Protein AF-A0AAU4AJW9-F1 (afdb_monomer_lite)

Secondary structure (DSSP, 8-state):
----PPPB---S-HHHHTT--GGGSPEEE-SHHHHHHHHHTS-HHHHHSPEEEEEETTS-EEEE-TT--HHHHTTT--EEEEEEEEEEEETTEEEEEEEB---TTT---GGGHHHHHHHHHHTT-B--SS-SB--EEEE-TTT--EEEEBTTB-B-TTT-PBPPSS--SSS------PPPP---------

Structure (mmCIF, N/CA/C/O backbone):
data_AF-A0AAU4AJW9-F1
#
_entry.id   AF-A0AAU4AJW9-F1
#
loop_
_atom_site.group_PDB
_atom_site.id
_atom_site.type_symbol
_atom_site.label_atom_id
_atom_site.label_alt_id
_atom_site.label_comp_id
_atom_site.label_asym_id
_atom_site.label_entity_id
_atom_site.label_seq_id
_atom_site.pdbx_PDB_ins_code
_atom_site.Cartn_x
_atom_site.Cartn_y
_atom_site.Cartn_z
_atom_site.occupancy
_atom_site.B_iso_or_equiv
_atom_site.auth_seq_id
_atom_site.auth_comp_id
_atom_site.auth_asym_id
_atom_site.auth_atom_id
_atom_site.pdbx_PDB_model_num
ATOM 1 N N . MET A 1 1 ? -6.755 -25.061 -2.611 1.00 35.84 1 MET A N 1
ATOM 2 C CA . MET A 1 1 ? -5.300 -24.834 -2.711 1.00 35.84 1 MET A CA 1
ATOM 3 C C . MET A 1 1 ? -5.074 -23.460 -2.119 1.00 35.84 1 MET A C 1
ATOM 5 O O . MET A 1 1 ? -5.766 -22.550 -2.552 1.00 35.84 1 MET A O 1
ATOM 9 N N . ALA A 1 2 ? -4.284 -23.333 -1.051 1.00 40.62 2 ALA A N 1
ATOM 10 C CA . ALA A 1 2 ? -3.942 -22.011 -0.540 1.00 40.62 2 ALA A CA 1
ATOM 11 C C . ALA A 1 2 ? -3.135 -21.329 -1.644 1.00 40.62 2 ALA A C 1
ATOM 13 O O . ALA A 1 2 ? -2.057 -21.809 -1.982 1.00 40.62 2 ALA A O 1
ATOM 14 N N . ASP A 1 3 ? -3.722 -20.320 -2.276 1.00 50.34 3 ASP A N 1
ATOM 15 C CA . ASP A 1 3 ? -2.998 -19.459 -3.197 1.00 50.34 3 ASP A CA 1
ATOM 16 C C . ASP A 1 3 ? -1.839 -18.852 -2.402 1.00 50.34 3 ASP A C 1
ATOM 18 O O . ASP A 1 3 ? -2.057 -18.199 -1.373 1.00 50.34 3 ASP A O 1
ATOM 22 N N . GLU A 1 4 ? -0.610 -19.204 -2.773 1.00 63.47 4 GLU A N 1
ATOM 23 C CA . GLU A 1 4 ? 0.587 -18.746 -2.081 1.00 63.47 4 GLU A CA 1
ATOM 24 C C . GLU A 1 4 ? 0.678 -17.237 -2.293 1.00 63.47 4 GLU A C 1
ATOM 26 O O . GLU A 1 4 ? 1.000 -16.751 -3.377 1.00 63.47 4 GLU A O 1
ATOM 31 N N . ARG A 1 5 ? 0.300 -16.477 -1.262 1.00 82.06 5 ARG A N 1
ATOM 32 C CA . ARG A 1 5 ? 0.236 -15.020 -1.353 1.00 82.06 5 ARG A CA 1
ATOM 33 C C . ARG A 1 5 ? 1.618 -14.480 -1.650 1.00 82.06 5 ARG A C 1
ATOM 35 O O . ARG A 1 5 ? 2.562 -14.726 -0.902 1.00 82.06 5 ARG A O 1
ATOM 42 N N . ARG A 1 6 ? 1.715 -13.684 -2.711 1.00 91.31 6 ARG A N 1
ATOM 43 C CA . ARG A 1 6 ? 2.946 -12.980 -3.054 1.00 91.31 6 ARG A CA 1
ATOM 44 C C . ARG A 1 6 ? 3.330 -12.031 -1.919 1.00 91.31 6 ARG A C 1
ATOM 46 O O . ARG A 1 6 ? 2.568 -11.128 -1.580 1.00 91.31 6 ARG A O 1
ATOM 53 N N . SER A 1 7 ? 4.524 -12.223 -1.370 1.00 94.94 7 SER A N 1
ATOM 54 C CA . SER A 1 7 ? 5.186 -11.222 -0.540 1.00 94.94 7 SER A CA 1
ATOM 55 C C . SER A 1 7 ? 5.892 -10.196 -1.420 1.00 94.94 7 SER A C 1
ATOM 57 O O . SER A 1 7 ? 6.497 -10.562 -2.426 1.00 94.94 7 SER A O 1
ATOM 59 N N . TYR A 1 8 ? 5.855 -8.937 -1.003 1.00 97.00 8 TYR A N 1
ATOM 60 C CA . TYR A 1 8 ? 6.505 -7.808 -1.653 1.00 97.00 8 TYR A CA 1
ATOM 61 C C . TYR A 1 8 ? 7.651 -7.315 -0.776 1.00 97.00 8 TYR A C 1
ATOM 63 O O . TYR A 1 8 ? 7.448 -6.931 0.382 1.00 97.00 8 TYR A O 1
ATOM 71 N N . HIS A 1 9 ? 8.864 -7.324 -1.316 1.00 97.00 9 HIS A N 1
ATOM 72 C CA . HIS A 1 9 ? 10.044 -6.783 -0.657 1.00 97.00 9 HIS A CA 1
ATOM 73 C C . HIS A 1 9 ? 10.187 -5.285 -0.922 1.00 97.00 9 HIS A C 1
ATOM 75 O O . HIS A 1 9 ? 9.792 -4.765 -1.964 1.00 97.00 9 HIS A O 1
ATOM 81 N N . TYR A 1 10 ? 10.799 -4.581 0.029 1.00 97.38 10 TYR A N 1
ATOM 82 C CA . TYR A 1 10 ? 11.092 -3.166 -0.131 1.00 97.38 10 TYR A CA 1
ATOM 83 C C . TYR A 1 10 ? 12.149 -2.944 -1.226 1.00 97.38 10 TYR A C 1
ATOM 85 O O . TYR A 1 10 ? 13.263 -3.467 -1.144 1.00 97.38 10 TYR A O 1
ATOM 93 N N . VAL A 1 11 ? 11.803 -2.133 -2.224 1.00 96.69 11 VAL A N 1
ATOM 94 C CA . VAL A 1 11 ? 12.629 -1.764 -3.388 1.00 96.69 11 VAL A CA 1
ATOM 95 C C . VAL A 1 11 ? 12.952 -0.269 -3.449 1.00 96.69 11 VAL A C 1
ATOM 97 O O . VAL A 1 11 ? 13.579 0.185 -4.409 1.00 96.69 11 VAL A O 1
ATOM 100 N N . GLY A 1 12 ? 12.476 0.505 -2.472 1.00 94.88 12 GLY A N 1
ATOM 101 C CA . GLY A 1 12 ? 12.673 1.948 -2.419 1.00 94.88 12 GLY A CA 1
ATOM 102 C C . GLY A 1 12 ? 14.077 2.372 -1.954 1.00 94.88 12 GLY A C 1
ATOM 103 O O . GLY A 1 12 ? 14.946 1.533 -1.701 1.00 94.88 12 GLY A O 1
ATOM 104 N N . PRO A 1 13 ? 14.303 3.689 -1.807 1.00 95.19 13 PRO A N 1
ATOM 105 C CA . PRO A 1 13 ? 15.577 4.257 -1.364 1.00 95.19 13 PRO A CA 1
ATOM 106 C C . PRO A 1 13 ? 16.056 3.707 -0.011 1.00 95.19 13 PRO A C 1
ATOM 108 O O . PRO A 1 13 ? 15.259 3.513 0.916 1.00 95.19 13 PRO A O 1
ATOM 111 N N . ALA A 1 14 ? 17.366 3.484 0.124 1.00 95.31 14 ALA A N 1
ATOM 112 C CA . ALA A 1 14 ? 17.972 2.957 1.350 1.00 95.31 14 ALA A CA 1
ATOM 113 C C . ALA A 1 14 ? 17.870 3.948 2.522 1.00 95.31 14 ALA A C 1
ATOM 115 O O . ALA A 1 14 ? 17.775 3.538 3.678 1.00 95.31 14 ALA A O 1
ATOM 116 N N . GLU A 1 15 ? 17.823 5.245 2.221 1.00 96.75 15 GLU A N 1
ATOM 117 C CA . GLU A 1 15 ? 17.693 6.334 3.186 1.00 96.75 15 GLU A CA 1
ATOM 118 C C . GLU A 1 15 ? 16.390 6.191 3.978 1.00 96.75 15 GLU A C 1
ATOM 120 O O . GLU A 1 15 ? 16.400 6.250 5.205 1.00 96.75 15 GLU A O 1
ATOM 125 N N . LEU A 1 16 ? 15.278 5.889 3.303 1.00 95.75 16 LEU A N 1
ATOM 126 C CA . LEU A 1 16 ? 13.985 5.681 3.960 1.00 95.75 16 LEU A CA 1
ATOM 127 C C . LEU A 1 16 ? 13.968 4.377 4.766 1.00 95.75 16 LEU A C 1
ATOM 129 O O . LEU A 1 16 ? 13.416 4.334 5.864 1.00 95.75 16 LEU A O 1
ATOM 133 N N . ARG A 1 17 ? 14.653 3.330 4.286 1.00 95.50 17 ARG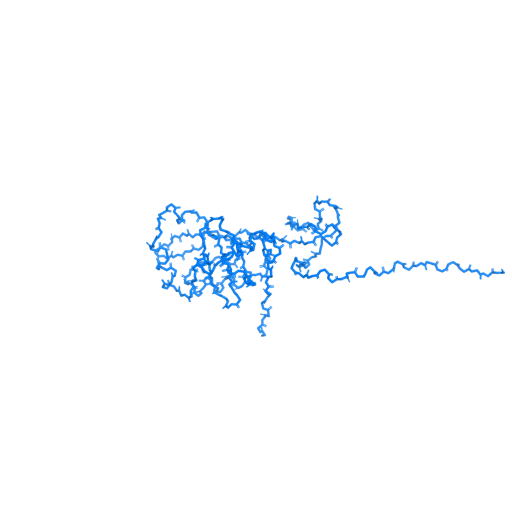 A N 1
ATOM 134 C CA . ARG A 1 17 ? 14.835 2.086 5.053 1.00 95.50 17 ARG A CA 1
ATOM 135 C C . ARG A 1 17 ? 15.617 2.321 6.346 1.00 95.50 17 ARG A C 1
ATOM 137 O O . ARG A 1 17 ? 15.322 1.691 7.356 1.00 95.50 17 ARG A O 1
ATOM 144 N N . SER A 1 18 ? 16.577 3.244 6.347 1.00 95.94 18 SER A N 1
ATOM 145 C CA . SER A 1 18 ? 17.357 3.575 7.547 1.00 95.94 18 SER A CA 1
ATOM 146 C C . SER A 1 18 ? 16.547 4.302 8.633 1.00 95.94 18 SER A C 1
ATOM 148 O O . SER A 1 18 ? 16.993 4.398 9.776 1.00 95.94 18 SER A O 1
ATOM 150 N N . LEU A 1 19 ? 15.335 4.775 8.311 1.00 95.38 19 LEU A N 1
ATOM 151 C CA . LEU A 1 19 ? 14.414 5.393 9.271 1.00 95.38 19 LEU A CA 1
ATOM 152 C C . LEU A 1 19 ? 13.653 4.377 10.133 1.00 95.38 19 LEU A C 1
ATOM 154 O O . LEU A 1 19 ? 12.985 4.793 11.087 1.00 95.38 19 LEU A O 1
ATOM 158 N N . VAL A 1 20 ? 13.724 3.082 9.802 1.00 96.50 20 VAL A N 1
ATOM 159 C CA . VAL A 1 20 ? 13.031 2.006 10.519 1.00 96.50 20 VAL A CA 1
ATOM 160 C C . VAL A 1 20 ? 13.531 1.931 11.957 1.00 96.50 20 VAL A C 1
ATOM 162 O O . VAL A 1 20 ? 14.722 1.769 12.220 1.00 96.50 20 VAL A O 1
ATOM 165 N N . ARG A 1 21 ? 12.591 2.032 12.897 1.00 93.19 21 ARG A N 1
ATOM 166 C CA . ARG A 1 21 ? 12.825 1.844 14.330 1.00 93.19 21 ARG A CA 1
ATOM 167 C C . ARG A 1 21 ? 11.624 1.121 14.944 1.00 93.19 21 ARG A C 1
ATOM 169 O O . ARG A 1 21 ? 10.505 1.373 14.490 1.00 93.19 21 ARG A O 1
ATOM 176 N N . PRO A 1 22 ? 11.816 0.256 15.958 1.00 86.12 22 PRO A N 1
ATOM 177 C CA . PRO A 1 22 ? 10.719 -0.515 16.549 1.00 86.12 22 PRO A CA 1
ATOM 178 C C . PRO A 1 22 ? 9.548 0.335 17.065 1.00 86.12 22 PRO A C 1
ATOM 180 O O . PRO A 1 22 ? 8.397 -0.065 16.940 1.00 86.12 22 PRO A O 1
ATOM 183 N N . ASP A 1 23 ? 9.831 1.521 17.601 1.00 90.00 23 ASP A N 1
ATOM 184 C CA . ASP A 1 23 ? 8.863 2.471 18.166 1.00 90.00 23 ASP A CA 1
ATOM 185 C C . ASP A 1 23 ? 8.068 3.258 17.112 1.00 90.00 23 ASP A C 1
ATOM 187 O O . ASP A 1 23 ? 7.079 3.906 17.443 1.00 90.00 23 ASP A O 1
ATOM 191 N N . ARG A 1 24 ? 8.482 3.202 15.840 1.00 91.31 24 ARG A N 1
ATOM 192 C CA . ARG A 1 24 ? 7.850 3.935 14.732 1.00 91.31 24 ARG A CA 1
ATOM 193 C C . ARG A 1 24 ? 6.994 3.059 13.820 1.00 91.31 24 ARG A C 1
ATOM 195 O O . ARG A 1 24 ? 6.417 3.573 12.864 1.00 91.31 24 ARG A O 1
ATOM 202 N N . ALA A 1 25 ? 6.939 1.755 14.082 1.00 95.75 25 ALA A N 1
ATOM 203 C CA . ALA A 1 25 ? 6.136 0.830 13.296 1.00 95.75 25 ALA A CA 1
ATOM 204 C C . ALA A 1 25 ? 4.643 1.187 13.353 1.00 95.75 25 ALA A C 1
ATOM 206 O O . ALA A 1 25 ? 4.153 1.726 14.347 1.00 95.75 25 ALA A O 1
ATOM 207 N N . GLY A 1 26 ? 3.907 0.845 12.293 1.00 97.38 26 GLY A N 1
ATOM 208 C CA . GLY A 1 26 ? 2.466 1.067 12.250 1.00 97.38 26 GLY A CA 1
ATOM 209 C C . GLY A 1 26 ? 1.748 0.286 13.352 1.00 97.38 26 GLY A C 1
ATOM 210 O O . GLY A 1 26 ? 2.135 -0.841 13.696 1.00 97.38 26 GLY A O 1
ATOM 211 N N . ARG A 1 27 ? 0.672 0.869 13.892 1.00 97.62 27 ARG A N 1
ATOM 212 C CA . ARG A 1 27 ? -0.163 0.213 14.905 1.00 97.62 27 ARG A CA 1
ATOM 213 C C . ARG A 1 27 ? -0.859 -0.984 14.266 1.00 97.62 27 ARG A C 1
ATOM 215 O O . ARG A 1 27 ? -1.478 -0.848 13.217 1.00 97.62 27 ARG A O 1
ATOM 222 N N . SER A 1 28 ? -0.752 -2.149 14.897 1.00 98.00 28 SER A N 1
ATOM 223 C CA . SER A 1 28 ? -1.401 -3.379 14.437 1.00 98.00 28 SER A CA 1
ATOM 224 C C . SER A 1 28 ? -2.898 -3.386 14.749 1.00 98.00 28 SER A C 1
ATOM 226 O O . SER A 1 28 ? -3.276 -3.085 15.877 1.00 98.00 28 SER A O 1
ATOM 228 N N . MET A 1 29 ? -3.704 -3.800 13.774 1.00 98.19 29 MET A N 1
ATOM 229 C CA . MET A 1 29 ? -5.141 -4.051 13.883 1.00 98.19 29 MET A CA 1
ATOM 230 C C . MET A 1 29 ? -5.370 -5.558 13.755 1.00 98.19 29 MET A C 1
ATOM 232 O O . MET A 1 29 ? -5.502 -6.096 12.654 1.00 98.19 29 MET A O 1
ATOM 236 N N . ARG A 1 30 ? -5.325 -6.273 14.879 1.00 97.25 30 ARG A N 1
ATOM 237 C CA . ARG A 1 30 ? -5.517 -7.734 14.928 1.00 97.25 30 ARG A CA 1
ATOM 238 C C . ARG A 1 30 ? -6.974 -8.112 15.154 1.00 97.25 30 ARG A C 1
ATOM 240 O O . ARG A 1 30 ? -7.337 -9.268 14.950 1.00 97.25 30 ARG A O 1
ATOM 247 N N . SER A 1 31 ? -7.779 -7.158 15.606 1.00 97.75 31 SER A N 1
ATOM 248 C CA . SER A 1 31 ? -9.172 -7.362 15.970 1.00 97.75 31 SER A CA 1
ATOM 249 C C . SER A 1 31 ? -10.003 -6.094 15.741 1.00 97.75 31 SER A C 1
ATOM 251 O O . SER A 1 31 ? -9.436 -5.002 15.629 1.00 97.75 31 SER A O 1
ATOM 253 N N . PRO A 1 32 ? -11.344 -6.201 15.758 1.00 97.81 32 PRO A N 1
ATOM 254 C CA . PRO A 1 32 ? -12.215 -5.029 15.775 1.00 97.81 32 PRO A CA 1
ATOM 255 C C . PRO A 1 32 ? -12.014 -4.136 17.004 1.00 97.81 32 PRO A C 1
ATOM 257 O O . PRO A 1 32 ? -12.215 -2.927 16.923 1.00 97.81 32 PRO A O 1
ATOM 260 N N . ALA A 1 33 ? -11.607 -4.705 18.144 1.00 97.38 33 ALA A N 1
ATOM 261 C CA . ALA A 1 33 ? -11.329 -3.924 19.346 1.00 97.38 33 ALA A CA 1
ATOM 262 C C . ALA A 1 33 ? -10.105 -3.020 19.146 1.00 97.38 33 ALA A C 1
ATOM 264 O O . ALA A 1 33 ? -10.172 -1.842 19.485 1.00 97.38 33 ALA A O 1
ATOM 265 N N . ASP A 1 34 ? -9.047 -3.541 18.516 1.00 97.81 34 ASP A N 1
ATOM 266 C CA . ASP A 1 34 ? -7.830 -2.782 18.209 1.00 97.81 34 ASP A CA 1
ATOM 267 C C . ASP A 1 34 ? -8.150 -1.578 17.314 1.00 97.81 34 ASP A C 1
ATOM 269 O O . ASP A 1 34 ? -7.658 -0.476 17.554 1.00 97.81 34 ASP A O 1
ATOM 273 N N . PHE A 1 35 ? -8.994 -1.784 16.295 1.00 97.69 35 PHE A N 1
ATOM 274 C CA . PHE A 1 35 ? -9.400 -0.719 15.381 1.00 97.69 35 PHE A CA 1
ATOM 275 C C . PHE A 1 35 ? -10.268 0.329 16.082 1.00 97.69 35 PHE A C 1
ATOM 277 O O . PHE A 1 35 ? -10.037 1.524 15.922 1.00 97.69 35 PHE A O 1
ATOM 284 N N . ASN A 1 36 ? -11.229 -0.100 16.905 1.00 96.00 36 ASN A N 1
ATOM 285 C CA . ASN A 1 36 ? -12.083 0.821 17.651 1.00 96.00 36 ASN A CA 1
ATOM 286 C C . ASN A 1 36 ? -11.282 1.664 18.655 1.00 96.00 36 ASN A C 1
ATOM 288 O O . ASN A 1 36 ? -11.451 2.881 18.664 1.00 96.00 36 ASN A O 1
ATOM 292 N N . GLU A 1 37 ? -10.388 1.050 19.442 1.00 96.44 37 GLU A N 1
ATOM 293 C CA . GLU A 1 37 ? -9.462 1.758 20.346 1.00 96.44 37 GLU A CA 1
ATOM 294 C C . GLU A 1 37 ? -8.618 2.760 19.560 1.00 96.44 37 GLU A C 1
ATOM 296 O O . GLU A 1 37 ? -8.554 3.934 19.915 1.00 96.44 37 GLU A O 1
ATOM 301 N N . TRP A 1 38 ? -8.042 2.319 18.437 1.00 96.31 38 TRP A N 1
ATOM 302 C CA . TRP A 1 38 ? -7.274 3.192 17.566 1.00 96.31 38 TRP A CA 1
ATOM 303 C C . TRP A 1 38 ? -8.124 4.384 17.119 1.00 96.31 38 TRP A C 1
ATOM 305 O O . TRP A 1 38 ? -7.754 5.509 17.411 1.00 96.31 38 TRP A O 1
ATOM 315 N N . THR A 1 39 ? -9.298 4.203 16.518 1.00 95.38 39 THR A N 1
ATOM 316 C CA . THR A 1 39 ? -10.115 5.350 16.075 1.00 95.38 39 THR A CA 1
ATOM 317 C C . THR A 1 39 ? -10.590 6.272 17.203 1.00 95.38 39 THR A C 1
ATOM 319 O O . THR A 1 39 ? -10.727 7.468 16.966 1.00 95.38 39 THR A O 1
ATOM 322 N N . ALA A 1 40 ? -10.815 5.754 18.416 1.00 93.94 40 ALA A N 1
ATOM 323 C CA . ALA A 1 40 ? -11.295 6.542 19.554 1.00 93.94 40 ALA A CA 1
ATOM 324 C C . ALA A 1 40 ? -10.275 7.586 20.042 1.00 93.94 40 ALA A C 1
ATOM 326 O O . ALA A 1 40 ? -10.667 8.630 20.558 1.00 93.94 40 ALA A O 1
ATOM 327 N N . ASP A 1 41 ? -8.985 7.319 19.839 1.00 93.31 41 ASP A N 1
ATOM 328 C CA . ASP A 1 41 ? -7.891 8.212 20.228 1.00 93.31 41 ASP A CA 1
ATOM 329 C C . ASP A 1 41 ? -7.559 9.281 19.164 1.00 93.31 41 ASP A C 1
ATOM 331 O O . ASP A 1 41 ? -6.593 10.023 19.342 1.00 93.31 41 ASP A O 1
ATOM 335 N N . ARG A 1 42 ? -8.295 9.348 18.041 1.00 94.00 42 ARG A N 1
ATOM 336 C CA . ARG A 1 42 ? -8.034 10.304 16.947 1.00 94.00 42 ARG A CA 1
ATOM 337 C C . ARG A 1 42 ? -9.057 11.429 16.904 1.00 94.00 42 ARG A C 1
ATOM 339 O O . ARG A 1 42 ? -10.230 11.240 17.227 1.00 94.00 42 ARG A O 1
ATOM 346 N N . THR A 1 43 ? -8.623 12.595 16.434 1.00 93.50 43 THR A N 1
ATOM 347 C CA . THR A 1 43 ? -9.536 13.703 16.136 1.00 93.50 43 THR A CA 1
ATOM 348 C C . THR A 1 43 ? -10.275 13.481 14.816 1.00 93.50 43 THR A C 1
ATOM 350 O O . THR A 1 43 ? -9.893 12.656 13.984 1.00 93.50 43 THR A O 1
ATOM 353 N N . VAL A 1 44 ? -11.352 14.241 14.603 1.00 89.81 44 VAL A N 1
ATOM 354 C CA . VAL A 1 44 ? -12.116 14.202 13.346 1.00 89.81 44 VAL A CA 1
ATOM 355 C C . VAL A 1 44 ? -11.237 14.609 12.161 1.00 89.81 44 VAL A C 1
ATOM 357 O O . VAL A 1 44 ? -11.352 14.028 11.088 1.00 89.81 44 VAL A O 1
ATOM 360 N N . GLU A 1 45 ? -10.339 15.573 12.361 1.00 91.31 45 GLU A N 1
ATOM 361 C CA . GLU A 1 45 ? -9.396 16.039 11.344 1.00 91.31 45 GLU A CA 1
ATOM 362 C C . GLU A 1 45 ? -8.382 14.954 10.976 1.00 91.31 45 GLU A C 1
ATOM 364 O O . GLU A 1 45 ? -8.122 14.745 9.796 1.00 91.31 45 GLU A O 1
ATOM 369 N N . GLU A 1 46 ? -7.852 14.221 11.961 1.00 92.38 46 GLU A N 1
ATOM 370 C CA . GLU A 1 46 ? -6.943 13.099 11.699 1.00 92.38 46 GLU A CA 1
ATOM 371 C C . GLU A 1 46 ? -7.644 11.966 10.946 1.00 92.38 46 GLU A C 1
ATOM 373 O O . GLU A 1 46 ? -7.049 11.352 10.066 1.00 92.38 46 GLU A O 1
ATOM 378 N N . LEU A 1 47 ? -8.908 11.691 11.277 1.00 94.12 47 LEU A N 1
ATOM 379 C CA . LEU A 1 47 ? -9.714 10.656 10.624 1.00 94.12 47 LEU A CA 1
ATOM 380 C C . LEU A 1 47 ? -10.167 11.044 9.210 1.00 94.12 47 LEU A C 1
ATOM 382 O O . LEU A 1 47 ? -10.524 10.158 8.436 1.00 94.12 47 LEU A O 1
ATOM 386 N N . ALA A 1 48 ? -10.161 12.336 8.876 1.00 92.56 48 ALA A N 1
ATOM 387 C CA . ALA A 1 48 ? -10.464 12.825 7.534 1.00 92.56 48 ALA A CA 1
ATOM 388 C C . ALA A 1 48 ? -9.288 12.643 6.557 1.00 92.56 48 ALA A C 1
ATOM 390 O O . ALA A 1 48 ? -9.501 12.640 5.344 1.00 92.56 48 ALA A O 1
ATOM 391 N N . ASP A 1 49 ? -8.062 12.489 7.066 1.00 93.19 49 ASP A N 1
ATOM 392 C CA . ASP A 1 49 ? -6.884 12.226 6.246 1.00 93.19 49 ASP A CA 1
ATOM 393 C C . ASP A 1 49 ? -6.731 10.722 5.944 1.00 93.19 49 ASP A C 1
ATOM 395 O O . ASP A 1 49 ? -6.910 9.878 6.826 1.00 93.19 49 ASP A O 1
ATOM 399 N N . PRO A 1 50 ? -6.312 10.347 4.722 1.00 96.00 50 PRO A N 1
ATOM 400 C CA . PRO A 1 50 ? -5.978 8.958 4.427 1.00 96.00 50 PRO A CA 1
ATOM 401 C C . PRO A 1 50 ? -4.733 8.506 5.192 1.00 96.00 50 PRO A C 1
ATOM 403 O O . PRO A 1 50 ? -3.757 9.245 5.306 1.00 96.00 50 PRO A O 1
ATOM 406 N N . PHE A 1 51 ? -4.726 7.260 5.645 1.00 98.44 51 PHE A N 1
ATOM 407 C CA . PHE A 1 51 ? -3.646 6.638 6.398 1.00 98.44 51 PHE A CA 1
ATOM 408 C C . PHE A 1 51 ? -2.739 5.804 5.502 1.00 98.44 51 PHE A C 1
ATOM 410 O O . PHE A 1 51 ? -3.190 5.118 4.586 1.00 98.44 51 PHE A O 1
ATOM 417 N N . THR A 1 52 ? -1.459 5.772 5.850 1.00 98.50 52 THR A N 1
ATOM 418 C CA . THR A 1 52 ? -0.509 4.822 5.280 1.00 98.50 52 THR A CA 1
ATOM 419 C C . THR A 1 52 ? -0.770 3.451 5.897 1.00 98.50 52 THR A C 1
ATOM 421 O O . THR A 1 52 ? -0.738 3.307 7.124 1.00 98.50 52 THR A O 1
ATOM 424 N N . PHE A 1 53 ? -0.974 2.423 5.072 1.00 98.81 53 PHE A N 1
ATOM 425 C CA . PHE A 1 53 ? -1.161 1.058 5.556 1.00 98.81 53 PHE A CA 1
ATOM 426 C C . PHE A 1 53 ? -0.180 0.064 4.949 1.00 98.81 53 PHE A C 1
ATOM 428 O O . PHE A 1 53 ? 0.306 0.223 3.826 1.00 98.81 53 PHE A O 1
ATOM 435 N N . VAL A 1 54 ? 0.054 -1.011 5.698 1.00 98.88 54 VAL A N 1
ATOM 436 C CA . VAL A 1 54 ? 0.621 -2.255 5.176 1.00 98.88 54 VAL A CA 1
ATOM 437 C C . VAL A 1 54 ? -0.144 -3.452 5.730 1.00 98.88 54 VAL A C 1
ATOM 439 O O . VAL A 1 54 ? -0.724 -3.387 6.812 1.00 98.88 54 VAL A O 1
ATOM 442 N N . VAL A 1 55 ? -0.123 -4.560 5.001 1.00 98.75 55 VAL A N 1
ATOM 443 C CA . VAL A 1 55 ? -0.488 -5.881 5.513 1.00 98.75 55 VAL A CA 1
ATOM 444 C C . VAL A 1 55 ? 0.811 -6.638 5.702 1.00 98.75 55 VAL A C 1
ATOM 446 O O . VAL A 1 55 ? 1.511 -6.899 4.726 1.00 98.75 55 VAL A O 1
ATOM 449 N N . ASP A 1 56 ? 1.170 -6.953 6.941 1.00 97.69 56 ASP A N 1
ATOM 450 C CA . ASP A 1 56 ? 2.427 -7.653 7.203 1.00 97.69 56 ASP A CA 1
ATOM 451 C C . ASP A 1 56 ? 2.385 -9.126 6.756 1.00 97.69 56 ASP A C 1
ATOM 453 O O . ASP A 1 56 ? 1.351 -9.642 6.325 1.00 97.69 56 ASP A O 1
ATOM 457 N N . ALA A 1 57 ? 3.523 -9.818 6.845 1.00 95.12 57 ALA A N 1
ATOM 458 C CA . ALA A 1 57 ? 3.644 -11.224 6.455 1.00 95.12 57 ALA A CA 1
ATOM 459 C C . ALA A 1 57 ? 2.719 -12.176 7.245 1.00 95.12 57 ALA A C 1
ATOM 461 O O . ALA A 1 57 ? 2.427 -13.272 6.772 1.00 95.12 57 ALA A O 1
ATOM 462 N N . ALA A 1 58 ? 2.231 -11.766 8.422 1.00 95.88 58 ALA A N 1
ATOM 463 C CA . ALA A 1 58 ? 1.245 -12.515 9.200 1.00 95.88 58 ALA A CA 1
ATOM 464 C C . ALA A 1 58 ? -0.207 -12.181 8.799 1.00 95.88 58 ALA A C 1
ATOM 466 O O . ALA A 1 58 ? -1.152 -12.706 9.389 1.00 95.88 58 ALA A O 1
ATOM 467 N N . GLY A 1 59 ? -0.407 -11.306 7.811 1.00 97.31 59 GLY A N 1
ATOM 468 C CA . GLY A 1 59 ? -1.719 -10.834 7.384 1.00 97.31 59 GLY A CA 1
ATOM 469 C C . GLY A 1 59 ? -2.299 -9.738 8.278 1.00 97.31 59 GLY A C 1
ATOM 470 O O . GLY A 1 59 ? -3.481 -9.421 8.157 1.00 97.31 59 GLY A O 1
ATOM 471 N N . VAL A 1 60 ? -1.538 -9.153 9.198 1.00 98.31 60 VAL A N 1
ATOM 472 C CA . VAL A 1 60 ? -2.075 -8.129 10.101 1.00 98.31 60 VAL A CA 1
ATOM 473 C C . VAL A 1 60 ? -2.043 -6.768 9.413 1.00 98.31 60 VAL A C 1
ATOM 475 O O . VAL A 1 60 ? -1.006 -6.350 8.894 1.00 98.31 60 VAL A O 1
ATOM 478 N N . LEU A 1 61 ? -3.179 -6.064 9.434 1.00 98.75 61 LEU A N 1
ATOM 479 C CA . LEU A 1 61 ? -3.257 -4.673 8.996 1.00 98.75 61 LEU A CA 1
ATOM 480 C C . LEU A 1 61 ? -2.469 -3.800 9.975 1.00 98.75 61 LEU A C 1
ATOM 482 O O . LEU A 1 61 ? -2.679 -3.865 11.187 1.00 98.75 61 LEU A O 1
ATOM 486 N N . ARG A 1 62 ? -1.579 -2.963 9.453 1.00 98.69 62 ARG A N 1
ATOM 487 C CA . ARG A 1 62 ? -0.863 -1.942 10.216 1.00 98.69 62 ARG A CA 1
ATOM 488 C C . ARG A 1 62 ? -1.178 -0.573 9.652 1.00 98.69 62 ARG A C 1
ATOM 490 O O . ARG A 1 62 ? -1.122 -0.396 8.439 1.00 98.69 62 ARG A O 1
ATOM 497 N N . LEU A 1 63 ? -1.477 0.374 10.536 1.00 98.38 63 LEU A N 1
ATOM 498 C CA . LEU A 1 63 ? -1.846 1.742 10.182 1.00 98.38 63 LEU A CA 1
ATOM 499 C C . LEU A 1 63 ? -0.854 2.743 10.769 1.00 98.38 63 LEU A C 1
ATOM 501 O O . LEU A 1 63 ? -0.435 2.628 11.925 1.00 98.38 63 LEU A O 1
ATOM 505 N N . ALA A 1 64 ? -0.511 3.744 9.970 1.00 97.56 64 ALA A N 1
ATOM 506 C CA . ALA A 1 64 ? 0.291 4.891 10.360 1.00 97.56 64 ALA A CA 1
ATOM 507 C C . ALA A 1 64 ? -0.344 6.180 9.804 1.00 97.56 64 ALA A C 1
ATOM 509 O O . ALA A 1 64 ? -1.063 6.116 8.804 1.00 97.56 64 ALA A O 1
ATOM 510 N N . PRO A 1 65 ? -0.097 7.351 10.423 1.00 95.62 65 PRO A N 1
ATOM 511 C CA . PRO A 1 65 ? -0.570 8.630 9.894 1.00 95.62 65 PRO A CA 1
ATOM 512 C C . PRO A 1 65 ? -0.145 8.849 8.439 1.00 95.62 65 PRO A C 1
ATOM 514 O O . PRO A 1 65 ? 0.879 8.311 8.003 1.00 95.62 65 PRO A O 1
ATOM 517 N N . ARG A 1 66 ? -0.900 9.673 7.708 1.00 90.88 66 ARG A N 1
ATOM 518 C CA . ARG A 1 66 ? -0.603 10.037 6.317 1.00 90.88 66 ARG A CA 1
ATOM 519 C C . ARG A 1 66 ? 0.852 10.463 6.126 1.00 90.88 66 ARG A C 1
ATOM 521 O O . ARG A 1 66 ? 1.419 11.151 6.974 1.00 90.88 66 ARG A O 1
ATOM 528 N N . ARG A 1 67 ? 1.425 10.135 4.960 1.00 88.31 67 ARG A N 1
ATOM 529 C CA . ARG A 1 67 ? 2.822 10.452 4.585 1.00 88.31 67 ARG A CA 1
ATOM 530 C C . ARG A 1 67 ? 3.866 9.771 5.475 1.00 88.31 67 ARG A C 1
ATOM 532 O O . ARG A 1 67 ? 5.030 10.169 5.462 1.00 88.31 67 ARG A O 1
ATOM 539 N N . SER A 1 68 ? 3.472 8.760 6.246 1.00 95.00 68 SER A N 1
ATOM 540 C CA . SER A 1 68 ? 4.443 7.856 6.848 1.00 95.00 68 SER A CA 1
ATOM 541 C C . SER A 1 68 ? 5.077 7.006 5.753 1.00 95.00 68 SER A C 1
ATOM 543 O O . SER A 1 68 ? 4.433 6.638 4.776 1.00 95.00 68 SER A O 1
ATOM 545 N N . GLU A 1 69 ? 6.342 6.647 5.924 1.00 97.69 69 GLU A N 1
ATOM 546 C CA . GLU A 1 69 ? 6.992 5.731 4.992 1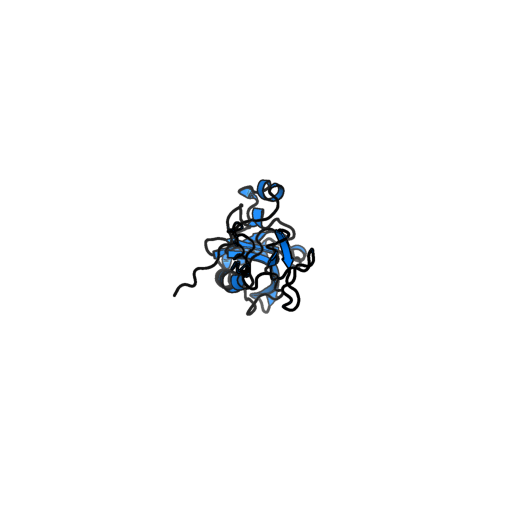.00 97.69 69 GLU A CA 1
ATOM 547 C C . GLU A 1 69 ? 6.430 4.315 5.171 1.00 97.69 69 GLU A C 1
ATOM 549 O O . GLU A 1 69 ? 6.462 3.778 6.284 1.00 97.69 69 GLU A O 1
ATOM 554 N N . HIS A 1 70 ? 5.977 3.658 4.094 1.00 98.38 70 HIS A N 1
ATOM 555 C CA . HIS A 1 70 ? 5.464 2.278 4.177 1.00 98.38 70 HIS A CA 1
ATOM 556 C C . HIS A 1 70 ? 6.489 1.323 4.798 1.00 98.38 70 HIS A C 1
ATOM 558 O O . HIS A 1 70 ? 6.116 0.436 5.559 1.00 98.38 70 HIS A O 1
ATOM 564 N N . VAL A 1 71 ? 7.785 1.521 4.522 1.00 98.38 71 VAL A N 1
ATOM 565 C CA . VAL A 1 71 ? 8.867 0.693 5.088 1.00 98.38 71 VAL A CA 1
ATOM 566 C C . VAL A 1 71 ? 8.991 0.859 6.596 1.00 98.38 71 VAL A C 1
ATOM 568 O O . VAL A 1 71 ? 9.271 -0.106 7.300 1.00 98.38 71 VAL A O 1
ATOM 571 N N . VAL A 1 72 ? 8.719 2.057 7.113 1.00 98.31 72 VAL A N 1
ATOM 572 C CA . VAL A 1 72 ? 8.662 2.301 8.556 1.00 98.31 72 VAL A CA 1
ATOM 573 C C . VAL A 1 72 ? 7.399 1.667 9.134 1.00 98.31 72 VAL A C 1
ATOM 575 O O . VAL A 1 72 ? 7.496 0.949 10.125 1.00 98.31 72 VAL A O 1
ATOM 578 N N . CYS A 1 73 ? 6.244 1.830 8.477 1.00 98.31 73 CYS A N 1
ATOM 579 C CA . CYS A 1 73 ? 4.982 1.196 8.880 1.00 98.31 73 CYS A CA 1
ATOM 580 C C . CYS A 1 73 ? 5.108 -0.341 8.985 1.00 98.31 73 CYS A C 1
ATOM 582 O O . CYS A 1 73 ? 4.633 -0.941 9.952 1.00 98.31 73 CYS A O 1
ATOM 584 N N . ALA A 1 74 ? 5.831 -0.956 8.045 1.00 98.06 74 ALA A N 1
ATOM 585 C CA . ALA A 1 74 ? 6.137 -2.386 7.986 1.00 98.06 74 ALA A CA 1
ATOM 586 C C . ALA A 1 74 ? 7.283 -2.846 8.901 1.00 98.06 74 ALA A C 1
ATOM 588 O O . ALA A 1 74 ? 7.643 -4.019 8.864 1.00 98.06 74 ALA A O 1
ATOM 589 N N . ALA A 1 75 ? 7.891 -1.952 9.685 1.00 97.25 75 ALA A N 1
ATOM 590 C CA . ALA A 1 75 ? 9.092 -2.247 10.469 1.00 97.25 75 ALA A CA 1
ATOM 591 C C . ALA A 1 75 ? 10.263 -2.822 9.634 1.00 97.25 75 ALA A C 1
ATOM 593 O O . ALA A 1 75 ? 11.101 -3.553 10.150 1.00 97.25 75 ALA A O 1
ATOM 594 N N . GLY A 1 76 ? 10.343 -2.473 8.346 1.00 96.56 76 GLY A N 1
ATOM 595 C CA . GLY A 1 76 ? 11.388 -2.920 7.421 1.00 96.56 76 GLY A CA 1
ATOM 596 C C . GLY A 1 76 ? 11.169 -4.301 6.795 1.00 96.56 76 GLY A C 1
ATOM 597 O O . GLY A 1 76 ? 12.008 -4.729 5.997 1.00 96.56 76 GLY A O 1
ATOM 598 N N . GLU A 1 77 ? 10.065 -4.972 7.125 1.00 97.12 77 GLU A N 1
ATOM 599 C CA . GLU A 1 77 ? 9.762 -6.335 6.685 1.00 97.12 77 GLU A CA 1
ATOM 600 C C . GLU A 1 77 ? 9.092 -6.387 5.306 1.00 97.12 77 GLU A C 1
ATOM 602 O O . GLU A 1 77 ? 8.639 -5.376 4.764 1.00 97.12 77 GLU A O 1
ATOM 607 N N . ALA A 1 78 ? 9.032 -7.585 4.720 1.00 97.19 78 ALA A N 1
ATOM 608 C CA . ALA A 1 78 ? 8.193 -7.837 3.550 1.00 97.19 78 ALA A CA 1
ATOM 609 C C . ALA A 1 78 ? 6.701 -7.740 3.913 1.00 97.19 78 ALA A C 1
ATOM 611 O O . ALA A 1 78 ? 6.292 -8.025 5.042 1.00 97.19 78 ALA A O 1
ATOM 612 N N . VAL A 1 79 ? 5.883 -7.362 2.933 1.00 98.50 79 VAL A N 1
ATOM 613 C CA . VAL A 1 79 ? 4.441 -7.132 3.110 1.00 98.50 79 VAL A CA 1
ATOM 614 C C . VAL A 1 79 ? 3.631 -7.982 2.139 1.00 98.50 79 VAL A C 1
ATOM 616 O O . VAL A 1 79 ? 4.127 -8.378 1.091 1.00 98.50 79 VAL A O 1
ATOM 619 N N . LEU A 1 80 ? 2.368 -8.241 2.459 1.00 98.56 80 LEU A N 1
ATOM 620 C CA . LEU A 1 80 ? 1.392 -8.838 1.541 1.00 98.56 80 LEU A CA 1
ATOM 621 C C . LEU A 1 80 ? 0.589 -7.773 0.775 1.00 98.56 80 LEU A C 1
ATOM 623 O O . LEU A 1 80 ? -0.065 -8.084 -0.214 1.00 98.56 80 LEU A O 1
ATOM 627 N N . GLY A 1 81 ? 0.647 -6.519 1.224 1.00 98.38 81 GLY A N 1
ATOM 628 C CA . GLY A 1 81 ? 0.026 -5.359 0.592 1.00 98.38 81 GLY A CA 1
ATOM 629 C C . GLY A 1 81 ? 0.491 -4.070 1.268 1.00 98.38 81 GLY A C 1
ATOM 630 O O . GLY A 1 81 ? 0.908 -4.091 2.426 1.00 98.38 81 GLY A O 1
ATOM 631 N N . ALA A 1 82 ? 0.449 -2.956 0.548 1.00 98.75 82 ALA A N 1
ATOM 632 C CA . ALA A 1 82 ? 0.821 -1.635 1.046 1.00 98.75 82 ALA A CA 1
ATOM 633 C C . ALA A 1 82 ? 0.150 -0.546 0.206 1.00 98.75 82 ALA A C 1
ATOM 635 O O . ALA A 1 82 ? -0.025 -0.720 -1.000 1.00 98.75 82 ALA A O 1
ATOM 636 N N . GLY A 1 83 ? -0.171 0.582 0.825 1.00 98.56 83 GLY A N 1
ATOM 637 C CA . GLY A 1 83 ? -0.733 1.727 0.123 1.00 98.56 83 GLY A CA 1
ATOM 638 C C . GLY A 1 83 ? -1.348 2.739 1.073 1.00 98.56 83 GLY A C 1
ATOM 639 O O . GLY A 1 83 ? -0.901 2.877 2.213 1.00 98.56 83 GLY A O 1
ATOM 640 N N . GLU A 1 84 ? -2.378 3.429 0.596 1.00 98.56 84 GLU A N 1
ATOM 641 C CA . GLU A 1 84 ? -3.108 4.443 1.359 1.00 98.56 84 GLU A CA 1
ATOM 642 C C . GLU A 1 84 ? -4.571 4.021 1.540 1.00 98.56 84 GLU A C 1
ATOM 644 O O . GLU A 1 84 ? -5.146 3.398 0.642 1.00 98.56 84 GLU A O 1
ATOM 649 N N . ILE A 1 85 ? -5.159 4.342 2.694 1.00 98.75 85 ILE A N 1
ATOM 650 C CA . ILE A 1 85 ? -6.526 3.960 3.060 1.00 98.75 85 ILE A CA 1
ATOM 651 C C . ILE A 1 85 ? -7.230 5.049 3.877 1.00 98.75 85 ILE A C 1
ATOM 653 O O . ILE A 1 85 ? -6.706 5.516 4.883 1.00 98.75 85 ILE A O 1
ATOM 657 N N . GLY A 1 86 ? -8.429 5.440 3.461 1.00 98.19 86 GLY A N 1
ATOM 658 C CA . GLY A 1 86 ? -9.320 6.348 4.180 1.00 98.19 86 GLY A CA 1
ATOM 659 C C . GLY A 1 86 ? -10.493 5.594 4.803 1.00 98.19 86 GLY A C 1
ATOM 660 O O . GLY A 1 86 ? -10.934 4.566 4.281 1.00 98.19 86 GLY A O 1
ATOM 661 N N . PHE A 1 87 ? -11.019 6.110 5.913 1.00 97.44 87 PHE A N 1
ATOM 662 C CA . PHE A 1 87 ? -12.136 5.502 6.634 1.00 97.44 87 PHE A CA 1
ATOM 663 C C . PHE A 1 87 ? -13.275 6.492 6.823 1.00 97.44 87 PHE A C 1
ATOM 665 O O . PHE A 1 87 ? -13.066 7.690 6.984 1.00 97.44 87 PHE A O 1
ATOM 672 N N . ARG A 1 88 ? -14.494 5.969 6.894 1.00 95.25 88 ARG A N 1
ATOM 673 C CA . ARG A 1 88 ? -15.684 6.729 7.273 1.00 95.25 88 ARG A CA 1
ATOM 674 C C . ARG A 1 88 ? -16.605 5.893 8.141 1.00 95.25 88 ARG A C 1
ATOM 676 O O . ARG A 1 88 ? -16.572 4.663 8.100 1.00 95.25 88 ARG A O 1
ATOM 683 N N . GLN A 1 89 ? -17.445 6.563 8.921 1.00 93.00 89 GLN A N 1
ATOM 684 C CA . GLN A 1 89 ? -18.523 5.893 9.639 1.00 93.00 89 GLN A CA 1
ATOM 685 C C . GLN A 1 89 ? -19.799 5.868 8.797 1.00 93.00 89 GLN A C 1
ATOM 687 O O . GLN A 1 89 ? -20.266 6.898 8.316 1.00 93.00 89 GLN A O 1
ATOM 692 N N . GLU A 1 90 ? -20.401 4.689 8.689 1.00 88.12 90 GLU A N 1
ATOM 693 C CA . GLU A 1 90 ? -21.712 4.458 8.094 1.00 88.12 90 GLU A CA 1
ATOM 694 C C . GLU A 1 90 ? -22.596 3.720 9.094 1.00 88.12 90 GLU A C 1
ATOM 696 O O . GLU A 1 90 ? -22.279 2.611 9.523 1.00 88.12 90 GLU A O 1
ATOM 701 N N . SER A 1 91 ? -23.718 4.329 9.489 1.00 88.25 91 SER A N 1
ATOM 702 C CA . SER A 1 91 ? -24.704 3.695 10.380 1.00 88.25 91 SER A CA 1
ATOM 703 C C . SER A 1 91 ? -24.090 3.084 11.656 1.00 88.25 91 SER A C 1
ATOM 705 O O . SER A 1 91 ? -24.492 2.007 12.098 1.00 88.25 91 SER A O 1
ATOM 707 N N . GLY A 1 92 ? -23.099 3.765 12.242 1.00 86.19 92 GLY A N 1
ATOM 708 C CA . GLY A 1 92 ? -22.400 3.318 13.453 1.00 86.19 92 GLY A CA 1
ATOM 709 C C . GLY A 1 92 ? -21.368 2.206 13.232 1.00 86.19 92 GLY A C 1
ATOM 710 O O . GLY A 1 92 ? -20.938 1.582 14.199 1.00 86.19 92 GLY A O 1
ATOM 711 N N . ARG A 1 93 ? -20.975 1.934 11.983 1.00 91.38 93 ARG A N 1
ATOM 712 C CA . ARG A 1 93 ? -19.914 0.985 11.620 1.00 91.38 93 ARG A CA 1
ATOM 713 C C . ARG A 1 93 ? -18.830 1.687 10.816 1.00 91.38 93 ARG A C 1
ATOM 715 O O . ARG A 1 93 ? -19.121 2.591 10.041 1.00 91.38 93 ARG A O 1
ATOM 722 N N . TRP A 1 94 ? -17.590 1.251 10.984 1.00 96.44 94 TRP A N 1
ATOM 723 C CA . TRP A 1 94 ? -16.477 1.734 10.179 1.00 96.44 94 TRP A CA 1
ATOM 724 C C . TRP A 1 94 ? -16.440 1.038 8.822 1.00 96.44 94 TRP A C 1
ATOM 726 O O . TRP A 1 94 ? -16.546 -0.189 8.735 1.00 96.44 94 TRP A O 1
ATOM 736 N N . ALA A 1 95 ? -16.260 1.834 7.777 1.00 97.50 95 ALA A N 1
ATOM 737 C CA . ALA A 1 95 ? -16.077 1.387 6.410 1.00 97.50 95 ALA A CA 1
ATOM 738 C C . ALA A 1 95 ? -14.857 2.073 5.796 1.00 97.50 95 ALA A C 1
ATOM 740 O O . ALA A 1 95 ? -14.512 3.202 6.150 1.00 97.50 95 ALA A O 1
ATOM 741 N N . VAL A 1 96 ? -14.219 1.388 4.858 1.00 98.12 96 VAL A N 1
ATOM 742 C CA . VAL A 1 96 ? -13.234 1.990 3.964 1.00 98.12 96 VAL A CA 1
ATOM 743 C C . VAL A 1 96 ? -13.955 2.953 3.026 1.00 98.12 96 VAL A C 1
ATOM 745 O O . VAL A 1 96 ? -14.908 2.563 2.350 1.00 98.12 96 VAL A O 1
ATOM 748 N N . ASP A 1 97 ? -13.492 4.198 2.993 1.00 96.69 97 ASP A N 1
ATOM 749 C CA . ASP A 1 97 ? -13.954 5.202 2.033 1.00 96.69 97 ASP A CA 1
ATOM 750 C C . ASP A 1 97 ? -13.152 5.116 0.732 1.00 96.69 97 ASP A C 1
ATOM 752 O O . ASP A 1 97 ? -13.696 4.938 -0.356 1.00 96.69 97 ASP A O 1
ATOM 756 N N . GLU A 1 98 ? -11.827 5.118 0.867 1.00 97.81 98 GLU A N 1
ATOM 757 C CA . GLU A 1 98 ? -10.888 4.953 -0.233 1.00 97.81 98 GLU A CA 1
ATOM 758 C C . GLU A 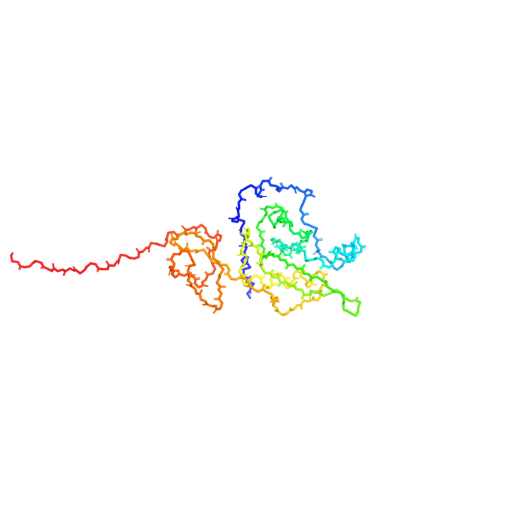1 98 ? -9.766 3.991 0.144 1.00 97.81 98 GLU A C 1
ATOM 760 O O . GLU A 1 98 ? -9.348 3.921 1.296 1.00 97.81 98 GLU A O 1
ATOM 765 N N . VAL A 1 99 ? -9.263 3.231 -0.826 1.00 98.69 99 VAL A N 1
ATOM 766 C CA . VAL A 1 99 ? -8.107 2.358 -0.633 1.00 98.69 99 VAL A CA 1
ATOM 767 C C . VAL A 1 99 ? -7.365 2.168 -1.947 1.00 98.69 99 VAL A C 1
ATOM 769 O O . VAL A 1 99 ? -7.963 1.885 -2.987 1.00 98.69 99 VAL A O 1
ATOM 772 N N . SER A 1 100 ? -6.045 2.305 -1.890 1.00 98.62 100 SER A N 1
ATOM 773 C CA . SER A 1 100 ? -5.148 2.103 -3.025 1.00 98.62 100 SER A CA 1
ATOM 774 C C . SER A 1 100 ? -4.013 1.153 -2.672 1.00 98.62 100 SER A C 1
ATOM 776 O O . SER A 1 100 ? -3.655 1.003 -1.507 1.00 98.62 100 SER A O 1
ATOM 778 N N . ASN A 1 101 ? -3.387 0.557 -3.682 1.00 98.50 101 ASN A N 1
ATOM 779 C CA . ASN A 1 101 ? -2.122 -0.170 -3.541 1.00 98.50 101 ASN A CA 1
ATOM 780 C C . ASN A 1 101 ? -0.901 0.741 -3.808 1.00 98.50 101 ASN A C 1
ATOM 782 O O . ASN A 1 101 ? 0.175 0.274 -4.189 1.00 98.50 101 ASN A O 1
ATOM 786 N N . GLN A 1 102 ? -1.063 2.063 -3.661 1.00 97.62 102 GLN A N 1
ATOM 787 C CA . GLN A 1 102 ? -0.044 3.048 -4.010 1.00 97.62 102 GLN A CA 1
ATOM 788 C C . GLN A 1 102 ? 1.087 3.090 -2.971 1.00 97.62 102 GLN A C 1
ATOM 790 O O . GLN A 1 102 ? 1.114 3.928 -2.075 1.00 97.62 102 GLN A O 1
ATOM 795 N N . SER A 1 103 ? 2.079 2.220 -3.139 1.00 97.81 103 SER A N 1
ATOM 796 C CA . SER A 1 103 ? 3.352 2.292 -2.421 1.00 97.81 103 SER A CA 1
ATOM 797 C C . SER A 1 103 ? 4.508 2.241 -3.408 1.00 97.81 103 SER A C 1
ATOM 799 O O . SER A 1 103 ? 4.750 1.213 -4.026 1.00 97.81 103 SER A O 1
ATOM 801 N N . THR A 1 104 ? 5.273 3.323 -3.540 1.00 95.62 104 THR A N 1
ATOM 802 C CA . THR A 1 104 ? 6.470 3.347 -4.406 1.00 95.62 104 THR A CA 1
ATOM 803 C C . THR A 1 104 ? 7.659 2.602 -3.791 1.00 95.62 104 THR A C 1
ATOM 805 O O . THR A 1 104 ? 8.615 2.275 -4.492 1.00 95.62 104 THR A O 1
ATOM 808 N N . GLY A 1 105 ? 7.598 2.304 -2.488 1.00 96.62 105 GLY A N 1
ATOM 809 C CA . GLY A 1 105 ? 8.611 1.539 -1.764 1.00 96.62 105 GLY A CA 1
ATOM 810 C C . GLY A 1 105 ? 8.448 0.023 -1.878 1.00 96.62 105 GLY A C 1
ATOM 811 O O . GLY A 1 105 ? 9.454 -0.676 -1.926 1.00 96.62 105 GLY A O 1
ATOM 812 N N . TYR A 1 106 ? 7.213 -0.488 -1.942 1.00 98.12 106 TYR A N 1
ATOM 813 C CA . TYR A 1 106 ? 6.924 -1.931 -2.060 1.00 98.12 106 TYR A CA 1
ATOM 814 C C . TYR A 1 106 ? 6.319 -2.333 -3.406 1.00 98.12 106 TYR A C 1
ATOM 816 O O . TYR A 1 106 ? 6.479 -3.471 -3.836 1.00 98.12 106 TYR A O 1
ATOM 824 N N . CYS A 1 107 ? 5.649 -1.400 -4.081 1.00 98.12 107 CYS A N 1
ATOM 825 C CA . CYS A 1 107 ? 5.025 -1.584 -5.388 1.00 98.12 107 CYS A CA 1
ATOM 826 C C . CYS A 1 107 ? 4.123 -2.829 -5.487 1.00 98.12 107 CYS A C 1
ATOM 828 O O . CYS A 1 107 ? 4.299 -3.597 -6.433 1.00 98.12 107 CYS A O 1
ATOM 830 N N . PRO A 1 108 ? 3.198 -3.082 -4.543 1.00 97.81 108 PRO A N 1
ATOM 831 C CA . PRO A 1 108 ? 2.395 -4.299 -4.562 1.00 97.81 108 PRO A CA 1
ATOM 832 C C . PRO A 1 108 ? 1.508 -4.384 -5.809 1.00 97.81 108 PRO A C 1
ATOM 834 O O . PRO A 1 108 ? 0.994 -3.375 -6.288 1.00 97.81 108 PRO A O 1
ATOM 837 N N . ASP A 1 109 ? 1.324 -5.595 -6.331 1.00 97.06 109 ASP A N 1
ATOM 838 C CA . ASP A 1 109 ? 0.453 -5.852 -7.481 1.00 97.06 109 ASP A CA 1
ATOM 839 C C . ASP A 1 109 ? -1.033 -5.698 -7.116 1.00 97.06 109 ASP A C 1
ATOM 841 O O . ASP A 1 109 ? -1.400 -5.793 -5.941 1.00 97.06 109 ASP A O 1
ATOM 845 N N . VAL A 1 110 ? -1.909 -5.529 -8.112 1.00 96.44 110 VAL A N 1
ATOM 846 C CA . VAL A 1 110 ? -3.373 -5.544 -7.908 1.00 96.44 110 VAL A CA 1
ATOM 847 C C . VAL A 1 110 ? -3.842 -6.859 -7.272 1.00 96.44 110 VAL A C 1
ATOM 849 O O . VAL A 1 110 ? -4.744 -6.862 -6.433 1.00 96.44 110 VAL A O 1
ATOM 852 N N . GLY A 1 111 ? -3.136 -7.965 -7.542 1.00 96.12 111 GLY A N 1
ATOM 853 C CA . GLY A 1 111 ? -3.336 -9.255 -6.882 1.00 96.12 111 GLY A CA 1
ATOM 854 C C . GLY A 1 111 ? -3.049 -9.270 -5.373 1.00 96.12 111 GLY A C 1
ATOM 855 O O . GLY A 1 111 ? -3.290 -10.285 -4.727 1.00 96.12 111 GLY A O 1
ATOM 856 N N . SER A 1 112 ? -2.560 -8.176 -4.775 1.00 98.06 112 SER A N 1
ATOM 857 C CA . SER A 1 112 ? -2.453 -8.027 -3.312 1.00 98.06 112 SER A CA 1
ATOM 858 C C . SER A 1 112 ? -3.803 -7.824 -2.615 1.00 98.06 112 SER A C 1
ATOM 860 O O . SER A 1 112 ? -3.902 -8.041 -1.404 1.00 98.06 112 SER A O 1
ATOM 862 N N . TRP A 1 113 ? -4.854 -7.451 -3.358 1.00 98.44 113 TRP A N 1
ATOM 863 C CA . TRP A 1 113 ? -6.163 -7.126 -2.791 1.00 98.44 113 TRP A CA 1
ATOM 864 C C . TRP A 1 113 ? -6.725 -8.187 -1.826 1.00 98.44 113 TRP A C 1
ATOM 866 O O . TRP A 1 113 ? -7.142 -7.800 -0.735 1.00 98.44 113 TRP A O 1
ATOM 876 N N . PRO A 1 114 ? -6.702 -9.505 -2.119 1.00 98.25 114 PRO A N 1
ATOM 877 C CA . PRO A 1 114 ? -7.235 -10.511 -1.197 1.00 98.25 114 PRO A CA 1
ATOM 878 C C . PRO A 1 114 ? -6.594 -10.473 0.199 1.00 98.25 114 PRO A C 1
ATOM 880 O O . PRO A 1 114 ? -7.278 -10.680 1.200 1.00 98.25 114 PRO A O 1
ATOM 883 N N . ALA A 1 115 ? -5.299 -10.154 0.299 1.00 98.38 115 ALA A N 1
ATOM 884 C CA . ALA A 1 115 ? -4.630 -10.025 1.591 1.00 98.38 115 ALA A CA 1
ATOM 885 C C . ALA A 1 115 ? -5.112 -8.789 2.368 1.00 98.38 115 ALA A C 1
ATOM 887 O O . ALA A 1 115 ? -5.319 -8.875 3.579 1.00 98.38 115 ALA A O 1
ATOM 888 N N . VAL A 1 116 ? -5.321 -7.668 1.669 1.00 98.69 116 VAL A N 1
ATOM 889 C CA . VAL A 1 116 ? -5.885 -6.429 2.233 1.00 98.69 116 VAL A CA 1
ATOM 890 C C . VAL A 1 116 ? -7.321 -6.651 2.689 1.00 98.69 116 VAL A C 1
ATOM 892 O O . VAL A 1 116 ? -7.664 -6.326 3.823 1.00 98.69 116 VAL A O 1
ATOM 895 N N . ALA A 1 117 ? -8.131 -7.279 1.841 1.00 98.69 117 ALA A N 1
ATOM 896 C CA . ALA A 1 117 ? -9.523 -7.591 2.106 1.00 98.69 117 ALA A CA 1
ATOM 897 C C . ALA A 1 117 ? -9.692 -8.404 3.396 1.00 98.69 117 ALA A C 1
ATOM 899 O O . ALA A 1 117 ? -10.455 -8.028 4.282 1.00 98.69 117 ALA A O 1
ATOM 900 N N . GLU A 1 118 ? -8.916 -9.472 3.556 1.00 98.50 118 GLU A N 1
ATOM 901 C CA . GLU A 1 118 ? -8.982 -10.279 4.770 1.00 98.50 118 GLU A CA 1
ATOM 902 C C . GLU A 1 118 ? -8.439 -9.579 6.016 1.00 98.50 118 GLU A C 1
ATOM 904 O O . GLU A 1 118 ? -8.885 -9.862 7.129 1.00 98.50 118 GLU A O 1
ATOM 909 N N . ALA A 1 119 ? -7.441 -8.708 5.861 1.00 98.69 119 ALA A N 1
ATOM 910 C CA . ALA A 1 119 ? -6.917 -7.935 6.979 1.00 98.69 119 ALA A CA 1
ATOM 911 C C . ALA A 1 119 ? -7.967 -6.932 7.488 1.00 98.69 119 ALA A C 1
ATOM 913 O O . ALA A 1 119 ? -8.125 -6.781 8.699 1.00 98.69 119 ALA A O 1
ATOM 914 N N . LEU A 1 120 ? -8.737 -6.326 6.577 1.00 98.69 120 LEU A N 1
ATOM 915 C CA . LEU A 1 120 ? -9.888 -5.479 6.902 1.00 98.69 120 LEU A CA 1
ATOM 916 C C . LEU A 1 120 ? -11.021 -6.280 7.554 1.00 98.69 120 LEU A C 1
ATOM 918 O O . LEU A 1 120 ? -11.540 -5.857 8.587 1.00 98.69 120 LEU A O 1
ATOM 922 N N . ASP A 1 121 ? -11.333 -7.469 7.026 1.00 98.44 121 ASP A N 1
ATOM 923 C CA . ASP A 1 121 ? -12.343 -8.364 7.605 1.00 98.44 121 ASP A CA 1
ATOM 924 C C . ASP A 1 121 ? -11.977 -8.748 9.053 1.00 98.44 121 ASP A C 1
ATOM 926 O O . ASP A 1 121 ? -12.820 -8.694 9.950 1.00 98.44 121 ASP A O 1
ATOM 93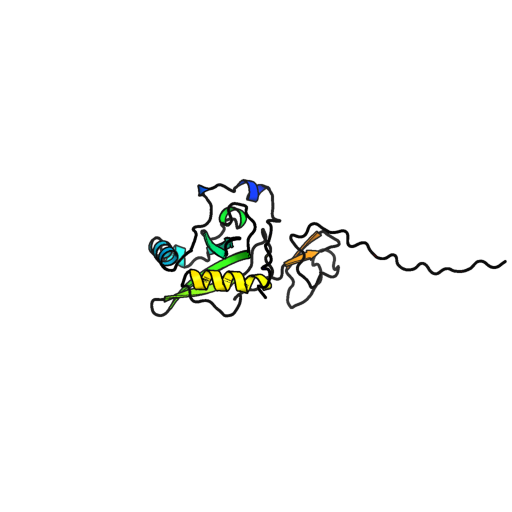0 N N . ARG A 1 122 ? -10.698 -9.062 9.321 1.00 98.31 122 ARG A N 1
ATOM 931 C CA . ARG A 1 122 ? -10.191 -9.319 10.685 1.00 98.31 122 ARG A CA 1
ATOM 932 C C . ARG A 1 122 ? -10.257 -8.091 11.593 1.00 98.31 122 ARG A C 1
ATOM 934 O O . ARG A 1 122 ? -10.544 -8.234 12.779 1.00 98.31 122 ARG A O 1
ATOM 941 N N . ALA A 1 123 ? -10.002 -6.902 11.051 1.00 98.12 123 ALA A N 1
ATOM 942 C CA . ALA A 1 123 ? -10.122 -5.637 11.772 1.00 98.12 123 ALA A CA 1
ATOM 943 C C . ALA A 1 123 ? -11.584 -5.184 11.958 1.00 98.12 123 ALA A C 1
ATOM 945 O O . ALA A 1 123 ? -11.827 -4.168 12.599 1.00 98.12 123 ALA A O 1
ATOM 946 N N . GLY A 1 124 ? -12.568 -5.917 11.419 1.00 97.31 124 GLY A N 1
ATOM 947 C CA . GLY A 1 124 ? -13.987 -5.577 11.531 1.00 97.31 124 GLY A CA 1
ATOM 948 C C . GLY A 1 124 ? -14.398 -4.324 10.754 1.00 97.31 124 GLY A C 1
ATOM 949 O O . GLY A 1 124 ? -15.424 -3.727 11.080 1.00 97.31 124 GLY A O 1
ATOM 950 N N . VAL A 1 125 ? -13.613 -3.926 9.750 1.00 97.88 125 VAL A N 1
ATOM 951 C CA . VAL A 1 125 ? -13.879 -2.753 8.910 1.00 97.88 125 VAL A CA 1
ATOM 952 C C . VAL A 1 125 ? -14.559 -3.209 7.625 1.00 97.88 125 VAL A C 1
ATOM 954 O O . VAL A 1 125 ? -14.049 -4.081 6.921 1.00 97.88 125 VAL A O 1
ATOM 957 N N . ALA A 1 126 ? -15.708 -2.617 7.295 1.00 97.75 126 ALA A N 1
ATOM 958 C CA . ALA A 1 126 ? -16.375 -2.902 6.030 1.00 97.75 126 ALA A CA 1
ATOM 959 C C . ALA A 1 126 ? -15.499 -2.440 4.855 1.00 97.75 126 ALA A C 1
ATOM 961 O O . ALA A 1 126 ? -14.932 -1.349 4.881 1.00 97.75 126 ALA A O 1
ATOM 962 N N . ARG A 1 127 ? -15.387 -3.266 3.816 1.00 97.56 127 ARG A N 1
ATOM 963 C CA . ARG A 1 127 ? -14.487 -3.030 2.680 1.00 97.56 127 ARG A CA 1
ATOM 964 C C . ARG A 1 127 ? -15.227 -3.056 1.340 1.00 97.56 127 ARG A C 1
ATOM 966 O O . ARG A 1 127 ? -16.244 -3.746 1.231 1.00 97.56 127 ARG A O 1
ATOM 973 N N . PRO A 1 128 ? -14.700 -2.381 0.305 1.00 97.81 128 PRO A N 1
ATOM 974 C CA . PRO A 1 128 ? -15.155 -2.565 -1.071 1.00 97.81 128 PRO A CA 1
ATOM 975 C C . PRO A 1 128 ? -14.857 -3.985 -1.599 1.00 97.81 128 PRO A C 1
ATOM 977 O O . PRO A 1 128 ? -14.337 -4.854 -0.891 1.00 97.81 128 PRO A O 1
ATOM 980 N N . SER A 1 129 ? -15.209 -4.249 -2.860 1.00 97.25 129 SER A N 1
ATOM 981 C CA . SER A 1 129 ? -14.896 -5.512 -3.547 1.00 97.25 129 SER A CA 1
ATOM 982 C C . SER A 1 129 ? -13.464 -5.583 -4.090 1.00 97.25 129 SER A C 1
ATOM 984 O O . SER A 1 129 ? -12.989 -6.688 -4.341 1.00 97.25 129 SER A O 1
ATOM 986 N N . GLY A 1 130 ? -12.798 -4.436 -4.244 1.00 98.00 130 GLY A N 1
ATOM 987 C CA . GLY A 1 130 ? -11.465 -4.243 -4.823 1.00 98.00 130 GLY A CA 1
ATOM 988 C C . GLY A 1 130 ? -10.838 -2.942 -4.319 1.00 98.00 130 GLY A C 1
ATOM 989 O O . GLY A 1 130 ? -11.463 -2.220 -3.539 1.00 98.00 130 GLY A O 1
ATOM 990 N N . PHE A 1 131 ? -9.634 -2.611 -4.787 1.00 98.56 131 PHE A N 1
ATOM 991 C CA . PHE A 1 131 ? -9.086 -1.276 -4.545 1.00 98.56 131 PHE A CA 1
ATOM 992 C C . PHE A 1 131 ? -9.991 -0.216 -5.186 1.00 98.56 131 PHE A C 1
ATOM 994 O O . PHE A 1 131 ? -10.480 -0.409 -6.297 1.00 98.56 131 PHE A O 1
ATOM 1001 N N . THR A 1 132 ? -10.214 0.915 -4.511 1.00 98.31 132 THR A N 1
ATOM 1002 C CA . THR A 1 132 ? -10.929 2.036 -5.146 1.00 98.31 132 THR A CA 1
ATOM 1003 C C . THR A 1 132 ? -10.034 2.766 -6.143 1.00 98.31 132 THR A C 1
ATOM 1005 O O . THR A 1 132 ? -10.533 3.344 -7.104 1.00 98.31 132 THR A O 1
ATOM 1008 N N . HIS A 1 133 ? -8.714 2.693 -5.942 1.00 97.88 133 HIS A N 1
ATOM 1009 C CA . HIS A 1 133 ? -7.708 3.212 -6.862 1.00 97.88 133 HIS A CA 1
ATOM 1010 C C . HIS A 1 133 ? -6.573 2.198 -7.044 1.00 97.88 133 HIS A C 1
ATOM 1012 O O . HIS A 1 133 ? -5.745 2.001 -6.153 1.00 97.88 133 HIS A O 1
ATOM 1018 N N . GLU A 1 134 ? -6.521 1.567 -8.213 1.00 97.12 134 GLU A N 1
ATOM 1019 C CA . GLU A 1 134 ? -5.485 0.595 -8.568 1.00 97.12 134 GLU A CA 1
ATOM 1020 C C . GLU A 1 134 ? -4.274 1.269 -9.225 1.00 97.12 134 GLU A C 1
ATOM 1022 O O . GLU A 1 134 ? -4.392 2.193 -10.033 1.00 97.12 134 GLU A O 1
ATOM 1027 N N . VAL A 1 135 ? -3.083 0.786 -8.879 1.00 98.00 135 VAL A N 1
ATOM 1028 C CA . VAL A 1 135 ? -1.801 1.225 -9.425 1.00 98.00 135 VAL A CA 1
ATOM 1029 C C . VAL A 1 135 ? -1.021 0.005 -9.897 1.00 98.00 135 VAL A C 1
ATOM 1031 O O . VAL A 1 135 ? -0.528 -0.793 -9.102 1.00 98.00 135 VAL A O 1
ATOM 1034 N N . GLU A 1 136 ? -0.870 -0.137 -11.208 1.00 97.75 136 GLU A N 1
ATOM 1035 C CA . GLU A 1 136 ? -0.121 -1.241 -11.802 1.00 97.75 136 GLU A CA 1
ATOM 1036 C C . GLU A 1 136 ? 1.357 -0.887 -11.974 1.00 97.75 136 GLU A C 1
ATOM 1038 O O . GLU A 1 136 ? 1.777 -0.299 -12.973 1.00 97.75 136 GLU A O 1
ATOM 1043 N N . PHE A 1 137 ? 2.175 -1.261 -10.992 1.00 97.81 137 PHE A N 1
ATOM 1044 C CA . PHE A 1 137 ? 3.618 -1.046 -11.057 1.00 97.81 137 PHE A CA 1
ATOM 1045 C C . PHE A 1 137 ? 4.318 -2.068 -11.953 1.00 97.81 137 PHE A C 1
ATOM 1047 O O . PHE A 1 137 ? 4.094 -3.275 -11.832 1.00 97.81 137 PHE A O 1
ATOM 1054 N N . ARG A 1 138 ? 5.241 -1.599 -12.797 1.00 97.38 138 ARG A N 1
ATOM 1055 C CA . ARG A 1 138 ? 6.155 -2.444 -13.583 1.00 97.38 138 ARG A CA 1
ATOM 1056 C C . ARG A 1 138 ? 7.561 -1.872 -13.569 1.00 97.38 138 ARG A C 1
ATOM 1058 O O . ARG A 1 138 ? 7.755 -0.660 -13.579 1.00 97.38 138 ARG A O 1
ATOM 1065 N N . ARG A 1 139 ? 8.569 -2.740 -13.586 1.00 96.94 139 ARG A N 1
ATOM 1066 C CA . ARG A 1 139 ? 9.965 -2.331 -13.769 1.00 96.94 139 ARG A CA 1
ATOM 1067 C C . ARG A 1 139 ? 10.366 -2.579 -15.216 1.00 96.94 139 ARG A C 1
ATOM 1069 O O . ARG A 1 139 ? 10.300 -3.711 -15.685 1.00 96.94 139 ARG A O 1
ATOM 1076 N N . CYS A 1 140 ? 10.804 -1.545 -15.927 1.00 96.81 140 CYS A N 1
ATOM 1077 C CA . CYS A 1 140 ? 11.256 -1.721 -17.305 1.00 96.81 140 CYS A CA 1
ATOM 1078 C C . CYS A 1 140 ? 12.523 -2.599 -17.344 1.00 96.81 140 CYS A C 1
ATOM 1080 O O . CYS A 1 140 ? 13.500 -2.264 -16.669 1.00 96.81 140 CYS A O 1
ATOM 1082 N N . PRO A 1 141 ? 12.565 -3.691 -18.129 1.00 95.31 141 PRO A N 1
ATOM 1083 C CA . PRO A 1 141 ? 13.753 -4.538 -18.216 1.00 95.31 141 PRO A CA 1
ATOM 1084 C C . PRO A 1 141 ? 14.933 -3.849 -18.921 1.00 95.31 141 PRO A C 1
ATOM 1086 O O . PRO A 1 141 ? 16.078 -4.197 -18.642 1.00 95.31 141 PRO A O 1
ATOM 1089 N N . ALA A 1 142 ? 14.680 -2.861 -19.788 1.00 95.75 142 ALA A N 1
ATOM 1090 C CA . ALA A 1 142 ? 15.724 -2.135 -20.512 1.00 95.75 142 ALA A CA 1
ATOM 1091 C C . ALA A 1 142 ? 16.369 -1.023 -19.666 1.00 95.75 142 ALA A C 1
ATOM 1093 O O . ALA A 1 142 ? 17.572 -1.050 -19.415 1.00 95.75 142 ALA A O 1
ATOM 1094 N N . CYS A 1 143 ? 15.581 -0.052 -19.189 1.00 96.31 143 CYS A N 1
ATOM 1095 C CA . CYS A 1 143 ? 16.110 1.119 -18.476 1.00 96.31 143 CYS A CA 1
ATOM 1096 C C . CYS A 1 143 ? 16.024 1.018 -16.942 1.00 96.31 143 CYS A C 1
ATOM 1098 O O . CYS A 1 143 ? 16.522 1.897 -16.237 1.00 96.31 143 CYS A O 1
ATOM 1100 N N . ARG A 1 144 ? 15.413 -0.053 -16.410 1.00 94.25 144 ARG A N 1
ATOM 1101 C CA . ARG A 1 144 ? 15.234 -0.347 -14.970 1.00 94.25 144 ARG A CA 1
ATOM 1102 C C . ARG A 1 144 ? 14.356 0.635 -14.189 1.00 94.25 144 ARG A C 1
ATOM 1104 O O . ARG A 1 144 ? 14.178 0.438 -12.983 1.00 94.25 144 ARG A O 1
ATOM 1111 N N . GLN A 1 145 ? 13.779 1.633 -14.858 1.00 95.94 145 GLN A N 1
ATOM 1112 C CA . GLN A 1 145 ? 12.864 2.593 -14.247 1.00 95.94 145 GLN A CA 1
ATOM 1113 C C . GLN A 1 145 ? 11.566 1.916 -13.801 1.00 95.94 145 GLN A C 1
ATOM 1115 O O . GLN A 1 145 ? 11.049 1.007 -14.466 1.00 95.94 145 GLN A O 1
ATOM 1120 N N . LEU A 1 146 ? 11.050 2.373 -12.662 1.00 96.06 146 LEU A N 1
ATOM 1121 C CA . LEU A 1 146 ? 9.719 2.021 -12.189 1.00 96.06 146 LEU A CA 1
ATOM 1122 C C . LEU A 1 146 ? 8.688 2.800 -13.009 1.00 96.06 146 LEU A C 1
ATOM 1124 O O . LEU A 1 146 ? 8.819 4.004 -13.197 1.00 96.06 146 LEU A O 1
ATOM 1128 N N . ASN A 1 147 ? 7.675 2.098 -13.491 1.00 97.12 147 ASN A N 1
ATOM 1129 C CA . ASN A 1 147 ? 6.589 2.630 -14.295 1.00 97.12 147 ASN A CA 1
ATOM 1130 C C . ASN A 1 147 ? 5.254 2.320 -13.619 1.00 97.12 147 ASN A C 1
ATOM 1132 O O . ASN A 1 147 ? 5.137 1.335 -12.886 1.00 97.12 147 ASN A O 1
ATOM 1136 N N . ILE A 1 148 ? 4.258 3.151 -13.916 1.00 97.12 148 ILE A N 1
ATOM 1137 C CA . ILE A 1 148 ? 2.850 2.884 -13.633 1.00 97.12 148 ILE A CA 1
ATOM 1138 C C . ILE A 1 148 ? 2.171 2.691 -14.983 1.00 97.12 148 ILE A C 1
ATOM 1140 O O . ILE A 1 148 ? 2.185 3.608 -15.804 1.00 97.12 148 ILE A O 1
ATOM 1144 N N . VAL A 1 149 ? 1.602 1.510 -15.205 1.00 96.94 149 VAL A N 1
ATOM 1145 C CA . VAL A 1 149 ? 0.785 1.224 -16.387 1.00 96.94 149 VAL A CA 1
ATOM 1146 C C . VAL A 1 149 ? -0.509 2.028 -16.279 1.00 96.94 149 VAL A C 1
ATOM 1148 O O . VAL A 1 149 ? -1.144 2.073 -15.223 1.00 96.94 149 VAL A O 1
ATOM 1151 N N . ARG A 1 150 ? -0.879 2.708 -17.363 1.00 93.19 150 ARG A N 1
ATOM 1152 C CA . ARG A 1 150 ? -2.115 3.489 -17.472 1.00 93.19 150 ARG A CA 1
ATOM 1153 C C . ARG A 1 150 ? -2.953 2.885 -18.581 1.00 93.19 150 ARG A C 1
ATOM 1155 O O . ARG A 1 150 ? -2.404 2.527 -19.610 1.00 93.19 150 ARG A O 1
ATOM 1162 N N . GLU A 1 151 ? -4.252 2.733 -18.337 1.00 92.31 151 GLU A N 1
ATOM 1163 C CA . GLU A 1 151 ? -5.225 2.309 -19.360 1.00 92.31 151 GLU A CA 1
ATOM 1164 C C . GLU A 1 151 ? -4.887 0.965 -20.046 1.00 92.31 151 GLU A C 1
ATOM 1166 O O . GLU A 1 151 ? -5.370 0.668 -21.132 1.00 92.31 151 GLU A O 1
ATOM 1171 N N . GLY A 1 152 ? -4.086 0.113 -19.392 1.00 93.38 152 GLY A N 1
ATOM 1172 C CA . GLY A 1 152 ? -3.633 -1.164 -19.949 1.00 93.38 152 GLY A CA 1
ATOM 1173 C C . GLY A 1 152 ? -2.480 -1.059 -20.956 1.00 93.38 152 GLY A C 1
ATOM 1174 O O . GLY A 1 152 ? -2.146 -2.065 -21.587 1.00 93.38 152 GLY A O 1
ATOM 1175 N N . ASP A 1 153 ? -1.841 0.107 -21.085 1.00 96.06 153 ASP A N 1
ATOM 1176 C CA . ASP A 1 153 ? -0.723 0.334 -22.001 1.00 96.06 153 ASP A CA 1
ATOM 1177 C C . ASP A 1 153 ? 0.627 -0.031 -21.368 1.00 96.06 153 ASP A C 1
ATOM 1179 O O . ASP A 1 153 ? 1.214 0.694 -20.559 1.00 96.06 153 ASP A O 1
ATOM 1183 N N . PHE A 1 154 ? 1.151 -1.190 -21.765 1.00 97.62 154 PHE A N 1
ATOM 1184 C CA . PHE A 1 154 ? 2.402 -1.751 -21.251 1.00 97.62 154 PHE A CA 1
ATOM 1185 C C . PHE A 1 154 ? 3.632 -1.218 -22.003 1.00 97.62 154 PHE A C 1
ATOM 1187 O O . PHE A 1 154 ? 4.373 -1.991 -22.610 1.00 97.62 154 PHE A O 1
ATOM 1194 N N . PHE A 1 155 ? 3.884 0.090 -21.919 1.00 97.50 155 PHE A N 1
ATOM 1195 C CA . PHE A 1 155 ? 5.090 0.730 -22.458 1.00 97.50 155 PHE A CA 1
ATOM 1196 C C . PHE A 1 155 ? 5.797 1.594 -21.417 1.00 97.50 155 PHE A C 1
ATOM 1198 O O . PHE A 1 155 ? 5.178 2.237 -20.571 1.00 97.50 155 PHE A O 1
ATOM 1205 N N . CYS A 1 156 ? 7.127 1.578 -21.454 1.00 97.75 156 CYS A N 1
ATOM 1206 C CA . CYS A 1 156 ? 7.950 2.365 -20.552 1.00 97.75 156 CYS A CA 1
ATOM 1207 C C . CYS A 1 156 ? 7.923 3.839 -20.958 1.00 97.75 156 CYS A C 1
ATOM 1209 O O . CYS A 1 156 ? 8.450 4.185 -22.008 1.00 97.75 156 CYS A O 1
ATOM 1211 N N . VAL A 1 157 ? 7.451 4.727 -20.083 1.00 96.62 157 VAL A N 1
ATOM 1212 C CA . VAL A 1 157 ? 7.359 6.171 -20.383 1.00 96.62 157 VAL A CA 1
ATOM 1213 C C . VAL A 1 157 ? 8.720 6.863 -20.539 1.00 96.62 157 VAL A C 1
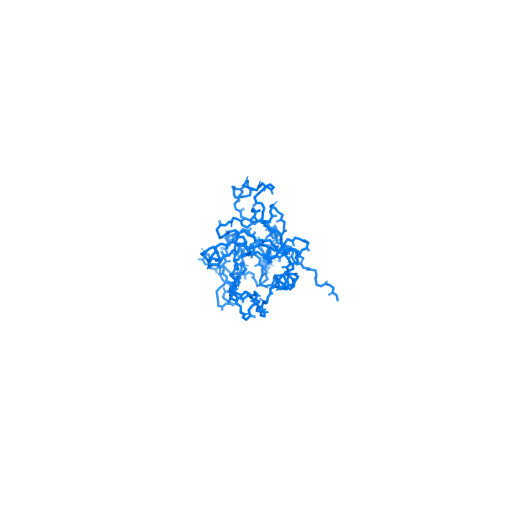ATOM 1215 O O . VAL A 1 157 ? 8.790 8.025 -20.923 1.00 96.62 157 VAL A O 1
ATOM 1218 N N . PHE A 1 158 ? 9.811 6.171 -20.197 1.00 96.94 158 PHE A N 1
ATOM 1219 C CA . PHE A 1 158 ? 11.170 6.712 -20.247 1.00 96.94 158 PHE A CA 1
ATOM 1220 C C . PHE A 1 158 ? 11.963 6.281 -21.483 1.00 96.94 158 PHE A C 1
ATOM 1222 O O . PHE A 1 158 ? 12.955 6.928 -21.812 1.00 96.94 158 PHE A O 1
ATOM 1229 N N . CYS A 1 159 ? 11.618 5.151 -22.105 1.00 97.75 159 CYS A N 1
ATOM 1230 C CA . CYS A 1 159 ? 12.406 4.597 -23.211 1.00 97.75 159 CYS A CA 1
ATOM 1231 C C . CYS A 1 159 ? 11.583 3.828 -24.253 1.00 97.75 159 CYS A C 1
ATOM 1233 O O . CYS A 1 159 ? 12.178 3.130 -25.066 1.00 97.75 159 CYS A O 1
ATOM 1235 N N . ASP A 1 160 ? 10.251 3.887 -24.175 1.00 97.06 160 ASP A N 1
ATOM 1236 C CA . ASP A 1 160 ? 9.278 3.273 -25.092 1.00 97.06 160 ASP A CA 1
ATOM 1237 C C . ASP A 1 160 ? 9.382 1.747 -25.274 1.00 97.06 160 ASP A C 1
ATOM 1239 O O . ASP A 1 160 ? 8.700 1.156 -26.107 1.00 97.06 160 ASP A O 1
ATOM 1243 N N . GLU A 1 161 ? 10.192 1.068 -24.460 1.00 97.69 161 GLU A N 1
ATOM 1244 C CA . GLU A 1 161 ? 10.291 -0.392 -24.473 1.00 97.69 161 GLU A CA 1
ATOM 1245 C C . GLU A 1 161 ? 9.029 -1.023 -23.870 1.00 97.69 161 GLU A C 1
ATOM 1247 O O . GLU A 1 161 ? 8.475 -0.516 -22.885 1.00 97.69 161 GLU A O 1
ATOM 1252 N N . ALA A 1 162 ? 8.614 -2.172 -24.408 1.00 97.62 162 ALA A N 1
ATOM 1253 C CA . ALA A 1 162 ? 7.491 -2.930 -23.875 1.00 97.62 162 ALA A CA 1
ATOM 1254 C C . ALA A 1 162 ? 7.730 -3.344 -22.408 1.00 97.62 162 ALA A C 1
ATOM 1256 O O . ALA A 1 162 ? 8.797 -3.841 -22.027 1.00 97.62 162 ALA A O 1
ATOM 1257 N N . LEU A 1 163 ? 6.712 -3.154 -21.568 1.00 97.81 163 LEU A N 1
ATOM 1258 C CA . LEU A 1 163 ? 6.715 -3.573 -20.170 1.00 97.81 163 LEU A CA 1
ATOM 1259 C C . LEU A 1 163 ? 6.166 -5.002 -20.029 1.00 97.81 163 LEU A C 1
ATOM 1261 O O . LEU A 1 163 ? 5.262 -5.400 -20.767 1.00 97.81 163 LEU A O 1
ATOM 1265 N N . PRO A 1 164 ? 6.661 -5.790 -19.058 1.00 96.38 164 PRO A N 1
ATOM 1266 C CA . PRO A 1 164 ? 6.091 -7.099 -18.765 1.00 96.38 164 PRO A CA 1
ATOM 1267 C C . PRO A 1 164 ? 4.621 -7.006 -18.343 1.00 96.38 164 PRO A C 1
ATOM 1269 O O . PRO A 1 164 ? 4.246 -6.141 -17.549 1.00 96.38 164 PRO A O 1
ATOM 1272 N N . ARG A 1 165 ? 3.797 -7.941 -18.830 1.00 95.00 165 ARG A N 1
ATOM 1273 C CA . ARG A 1 165 ? 2.392 -8.063 -18.403 1.00 95.00 165 ARG A CA 1
ATOM 1274 C C . ARG A 1 165 ? 2.283 -8.519 -16.954 1.00 95.00 165 ARG A C 1
ATOM 1276 O O . ARG A 1 165 ? 1.466 -7.996 -16.205 1.00 95.00 165 ARG A O 1
ATOM 1283 N N . GLU A 1 166 ? 3.144 -9.448 -16.556 1.00 94.44 166 GLU A N 1
ATOM 1284 C CA . GLU A 1 166 ? 3.253 -9.906 -15.176 1.00 94.44 166 GLU A CA 1
ATOM 1285 C C . GLU A 1 166 ? 4.062 -8.930 -14.323 1.00 94.44 166 GLU A C 1
ATOM 1287 O O . GLU A 1 166 ? 5.020 -8.301 -14.779 1.00 94.44 166 GLU A O 1
ATOM 1292 N N . TRP A 1 167 ? 3.700 -8.850 -13.048 1.00 95.62 167 TRP A N 1
ATOM 1293 C CA . TRP A 1 167 ? 4.410 -8.039 -12.076 1.00 95.62 167 TRP A CA 1
ATOM 1294 C C . TRP A 1 167 ? 5.863 -8.509 -11.862 1.00 95.62 167 TRP A C 1
ATOM 1296 O O . TRP A 1 167 ? 6.127 -9.700 -11.656 1.00 95.62 167 TRP A O 1
ATOM 1306 N N . ASN A 1 168 ? 6.818 -7.568 -11.878 1.00 95.56 168 ASN A N 1
ATOM 1307 C CA . ASN A 1 168 ? 8.259 -7.863 -11.903 1.00 95.56 168 ASN A CA 1
ATOM 1308 C C . ASN A 1 168 ? 9.142 -6.922 -11.050 1.00 95.56 168 ASN A C 1
ATOM 1310 O O . ASN A 1 168 ? 10.331 -6.777 -11.337 1.00 95.56 168 ASN A O 1
ATOM 1314 N N . VAL A 1 169 ? 8.588 -6.236 -10.048 1.00 94.94 169 VAL A N 1
ATOM 1315 C CA . VAL A 1 169 ? 9.265 -5.072 -9.445 1.00 94.94 169 VAL A CA 1
ATOM 1316 C C . VAL A 1 169 ? 10.347 -5.429 -8.420 1.00 94.94 169 VAL A C 1
ATOM 1318 O O . VAL A 1 169 ? 11.416 -4.805 -8.458 1.00 94.94 169 VAL A O 1
ATOM 1321 N N . ASP A 1 170 ? 10.083 -6.384 -7.521 1.00 86.12 170 ASP A N 1
ATOM 1322 C CA . ASP A 1 170 ? 10.997 -6.768 -6.428 1.00 86.12 170 ASP A CA 1
ATOM 1323 C C . ASP A 1 170 ? 11.858 -7.998 -6.720 1.00 86.12 170 ASP A C 1
ATOM 1325 O O . ASP A 1 170 ? 12.766 -8.325 -5.953 1.00 86.12 170 ASP A O 1
ATOM 1329 N N . ARG A 1 171 ? 11.602 -8.665 -7.850 1.00 71.88 171 ARG A N 1
ATOM 1330 C CA . ARG A 1 171 ? 12.439 -9.770 -8.287 1.00 71.88 171 ARG A CA 1
ATOM 1331 C C . ARG A 1 171 ? 13.810 -9.196 -8.644 1.00 71.88 171 ARG A C 1
ATOM 1333 O O . ARG A 1 171 ? 13.878 -8.249 -9.437 1.00 71.88 171 ARG A O 1
ATOM 1340 N N . PRO A 1 172 ? 14.916 -9.765 -8.126 1.00 53.06 172 PRO A N 1
ATOM 1341 C CA . PRO A 1 172 ? 16.219 -9.468 -8.693 1.00 53.06 172 PRO A CA 1
ATOM 1342 C C . PRO A 1 172 ? 16.134 -9.763 -10.188 1.00 53.06 172 PRO A C 1
ATOM 1344 O O . PRO A 1 172 ? 15.481 -10.731 -10.580 1.00 53.06 172 PRO A O 1
ATOM 1347 N N . ALA A 1 173 ? 16.731 -8.901 -11.015 1.00 49.66 173 ALA A N 1
ATOM 1348 C CA . ALA A 1 173 ? 16.716 -9.046 -12.464 1.00 49.66 173 ALA A CA 1
ATOM 1349 C C . ALA A 1 173 ? 17.370 -10.382 -12.849 1.00 49.66 173 ALA A C 1
ATOM 1351 O O . ALA A 1 173 ? 18.571 -10.458 -13.106 1.00 49.66 173 ALA A O 1
ATOM 1352 N N . ALA A 1 174 ? 16.589 -11.460 -12.850 1.00 43.56 174 ALA A N 1
ATOM 1353 C CA . ALA A 1 174 ? 16.982 -12.714 -13.438 1.00 43.56 174 ALA A CA 1
ATOM 1354 C C . ALA A 1 174 ? 17.175 -12.402 -14.915 1.00 43.56 174 ALA A C 1
ATOM 1356 O O . ALA A 1 174 ? 16.250 -11.968 -15.598 1.00 43.56 174 ALA A O 1
ATOM 1357 N N . ARG A 1 175 ? 18.432 -12.519 -15.336 1.00 40.19 175 ARG A N 1
ATOM 1358 C CA . ARG A 1 175 ? 18.950 -12.367 -16.691 1.00 40.19 175 ARG A CA 1
ATOM 1359 C C . ARG A 1 175 ? 17.916 -12.912 -17.685 1.00 40.19 175 ARG A C 1
ATOM 1361 O O . ARG A 1 175 ? 17.872 -14.115 -17.923 1.00 40.19 175 ARG A O 1
ATOM 1368 N N . LEU A 1 176 ? 17.089 -12.033 -18.257 1.00 46.31 176 LEU A N 1
ATOM 1369 C CA . LEU A 1 176 ? 16.359 -12.317 -19.487 1.00 46.31 176 LEU A CA 1
ATOM 1370 C C . LEU A 1 176 ? 17.445 -12.432 -20.555 1.00 46.31 176 LEU A C 1
ATOM 1372 O O . LEU A 1 176 ? 17.832 -11.452 -21.189 1.00 46.31 176 LEU A O 1
ATOM 1376 N N . LEU A 1 177 ? 18.056 -13.615 -20.638 1.00 40.72 177 LEU A N 1
ATOM 1377 C CA . LEU A 1 177 ? 18.944 -13.981 -21.722 1.00 40.72 177 LEU A CA 1
ATOM 1378 C C . LEU A 1 177 ? 18.111 -13.828 -22.990 1.00 40.72 177 LEU A C 1
ATOM 1380 O O . LEU A 1 177 ? 17.205 -14.617 -23.246 1.00 40.72 177 LEU A O 1
ATOM 1384 N N . ARG A 1 178 ? 18.393 -12.766 -23.748 1.00 38.47 178 ARG A N 1
ATOM 1385 C CA . ARG A 1 178 ? 17.992 -12.663 -25.145 1.00 38.47 178 ARG A CA 1
ATOM 1386 C C . ARG A 1 178 ? 18.393 -13.976 -25.817 1.00 38.47 178 ARG A C 1
ATOM 1388 O O . ARG A 1 178 ? 19.578 -14.311 -25.821 1.00 38.47 178 ARG A O 1
ATOM 1395 N N . ALA A 1 179 ? 17.423 -14.705 -26.362 1.00 41.50 179 ALA A N 1
ATOM 1396 C CA . ALA A 1 179 ? 17.724 -15.697 -27.381 1.00 41.50 1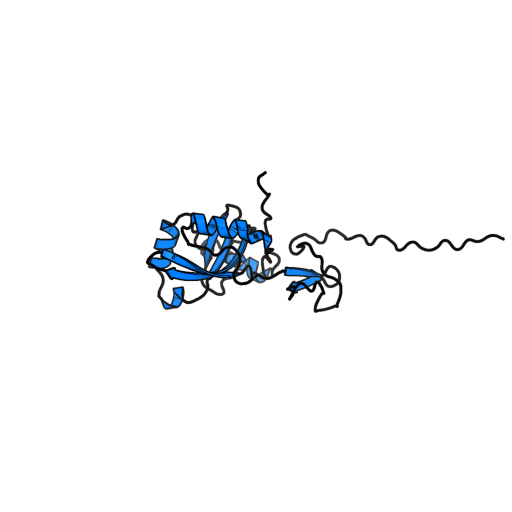79 ALA A CA 1
ATOM 1397 C C . ALA A 1 179 ? 18.483 -14.971 -28.512 1.00 41.50 179 ALA A C 1
ATOM 1399 O O . ALA A 1 179 ? 18.082 -13.857 -28.874 1.00 41.50 179 ALA A O 1
ATOM 1400 N N . PRO A 1 180 ? 19.599 -15.513 -29.029 1.00 40.47 180 PRO A N 1
ATOM 1401 C CA . PRO A 1 180 ? 20.227 -14.943 -30.209 1.00 40.47 180 PRO A CA 1
ATOM 1402 C C . PRO A 1 180 ? 19.228 -14.997 -31.367 1.00 40.47 180 PRO A C 1
ATOM 1404 O O . PRO A 1 180 ? 18.566 -16.010 -31.567 1.00 40.47 180 PRO A O 1
ATOM 1407 N N . LEU A 1 181 ? 19.125 -13.898 -32.114 1.00 46.97 181 LEU A N 1
ATOM 1408 C CA . LEU A 1 181 ? 18.568 -13.920 -33.462 1.00 46.97 181 LEU A CA 1
ATOM 1409 C C . LEU A 1 181 ? 19.418 -14.894 -34.281 1.00 46.97 181 LEU A C 1
ATOM 1411 O O . LEU A 1 181 ? 20.633 -14.704 -34.368 1.00 46.97 181 LEU A O 1
ATOM 1415 N N . ASP A 1 182 ? 18.786 -15.927 -34.832 1.00 38.88 182 ASP A N 1
ATOM 1416 C CA . ASP A 1 182 ? 19.418 -16.871 -35.748 1.00 38.88 182 ASP A CA 1
ATOM 1417 C C . ASP A 1 182 ? 20.126 -16.098 -36.869 1.00 38.88 182 ASP A C 1
ATOM 1419 O O . ASP A 1 182 ? 19.504 -15.395 -37.670 1.00 38.88 182 ASP A O 1
ATOM 1423 N N . ALA A 1 183 ? 21.456 -16.193 -36.896 1.00 43.06 183 ALA A N 1
ATOM 1424 C CA . ALA A 1 183 ? 22.253 -15.736 -38.017 1.00 43.06 183 ALA A CA 1
ATOM 1425 C C . ALA A 1 183 ? 22.057 -16.736 -39.158 1.00 43.06 183 ALA A C 1
ATOM 1427 O O . ALA A 1 183 ? 22.355 -17.921 -39.017 1.00 43.06 183 ALA A O 1
ATOM 1428 N N . ALA A 1 184 ? 21.532 -16.239 -40.276 1.00 43.50 184 ALA A N 1
ATOM 1429 C CA . ALA A 1 184 ? 21.437 -16.973 -41.522 1.00 43.50 184 ALA A CA 1
ATOM 1430 C C . ALA A 1 184 ? 22.823 -17.499 -41.927 1.00 43.50 184 ALA A C 1
ATOM 1432 O O . ALA A 1 184 ? 23.752 -16.725 -42.160 1.00 43.50 184 ALA A O 1
ATOM 1433 N N . ASP A 1 185 ? 22.933 -18.821 -42.014 1.00 39.59 185 ASP A N 1
ATOM 1434 C CA . ASP A 1 185 ? 24.061 -19.524 -42.608 1.00 39.59 185 ASP A CA 1
ATOM 1435 C C . ASP A 1 185 ? 23.992 -19.335 -44.131 1.00 39.59 185 ASP A C 1
ATOM 1437 O O . ASP A 1 185 ? 23.330 -20.073 -44.862 1.00 39.59 185 ASP A O 1
ATOM 1441 N N . SER A 1 186 ? 24.599 -18.256 -44.624 1.00 46.78 186 SER A N 1
ATOM 1442 C CA . SER A 1 186 ? 24.910 -18.113 -46.043 1.00 46.78 186 SER A CA 1
ATOM 1443 C C . SER A 1 186 ? 26.130 -18.977 -46.343 1.00 46.78 186 SER A C 1
ATOM 1445 O O . SER A 1 186 ? 27.259 -18.620 -46.005 1.00 46.78 186 SER A O 1
ATOM 1447 N N . GLY A 1 187 ? 25.861 -20.130 -46.953 1.00 47.31 187 GLY A N 1
ATOM 1448 C CA . GLY A 1 187 ? 26.850 -21.135 -47.296 1.00 47.31 187 GLY A CA 1
ATOM 1449 C C . GLY A 1 187 ? 27.965 -20.636 -48.214 1.00 47.31 187 GLY A C 1
ATOM 1450 O O . GLY A 1 187 ? 27.755 -19.837 -49.125 1.00 47.31 187 GLY A O 1
ATOM 1451 N N . SER A 1 188 ? 29.146 -21.209 -48.002 1.00 41.41 188 SER A N 1
ATOM 1452 C CA . SER A 1 188 ? 30.246 -21.198 -48.960 1.00 41.41 188 SER A CA 1
ATOM 1453 C C . SER A 1 188 ? 30.368 -22.588 -49.577 1.00 41.41 188 SER A C 1
ATOM 1455 O O . SER A 1 188 ? 30.782 -23.542 -48.924 1.00 41.41 188 SER A O 1
ATOM 1457 N N . SER A 1 189 ? 29.998 -22.696 -50.849 1.00 47.66 189 SER A N 1
ATOM 1458 C CA . SER A 1 189 ? 30.478 -23.732 -51.760 1.00 47.66 189 SER A CA 1
ATOM 1459 C C . SER A 1 189 ? 31.216 -23.029 -52.887 1.00 47.66 189 SER A C 1
ATOM 1461 O O . SER A 1 189 ? 30.560 -22.384 -53.698 1.00 47.66 189 SER A O 1
ATOM 1463 N N . THR A 1 190 ? 32.549 -23.117 -52.868 1.00 49.03 190 THR A N 1
ATOM 1464 C CA . THR A 1 190 ? 33.472 -23.443 -53.981 1.00 49.03 190 THR A CA 1
ATOM 1465 C C . THR A 1 190 ? 34.902 -23.226 -53.521 1.00 49.03 190 THR A C 1
ATOM 1467 O O . THR A 1 190 ? 35.164 -22.139 -52.960 1.00 49.03 190 THR A O 1
#

Foldseek 3Di:
DPPPQDWFAFPDDVVLLVVQDPVQAFQWQQALVSVVVVVVPDDPVQLQAKWWWFQEPVLIIGTDGPPRQNCNNRSNHITLATDIWHWDDDPNAIETPAFESDHPGRQHAQSSFVSVVVNCVRNRYHYDPGGPDYWHWFQDLPPRDIDTDDPNQQADPVPRDGTDPDHDNRDDPPPPPPDDDDDDPPDDDD

Sequence (190 aa):
MADERRSYHYVGPAELRSLVRPDRAGRSMRSPADFNEWTADRTVEELADPFTFVVDAAGVLRLAPRRSEHVVCAAGEAVLGAGEIGFRQESGRWAVDEVSNQSTGYCPDVGSWPAVAEALDRAGVARPSGFTHEVEFRRCPACRQLNIVREGDFFCVFCDEALPREWNVDRPAARLLRAPLDAADSGSST

Radius of gyration: 20.63 Å; chains: 1; bounding box: 58×41×74 Å

pLDDT: mean 89.86, std 17.18, range [35.84, 98.88]